Protein AF-A0A6J6VEE5-F1 (afdb_monomer)

Foldseek 3Di:
DQPQLQVLLLVCLVLLVQLLVPDDCPQQVVLVVLNPDDQDPRSRSSSVSSVVSLVSSLVSLLVVLCVVVVQDPQLLQLLLCVQQVHPHSPRVVVVPDDPVNLVVSLVVCVVVVQDDPSHGDPVSNVVNVVSVVSSCVVSCSSVVSSDPVNVVSNCVSPVVVLVVVLVVCCVPPRDPPPSVSDHRPD

Mean predicted aligned error: 3.19 Å

Sequence (186 aa):
MTPQIIAPFGALADDLWNTVDAIPASGRVLFAAHKSWPRPTDPLMSAWNALNCIREWRGDTHFGILLNDNIGVVEAGLLHDAWMGYPKEWIPRSRGADDAEIIAALDNLSSRGFVTDGVVNDEGVAYREDLERRTDVLCEIPWRHFGEKNTGELLSILEPVGERYVQHINENAGDNWMPAARPRRR

Organism: NCBI:txid449393

Radius of gyration: 18.52 Å; Cα contacts (8 Å, |Δi|>4): 195; chains: 1; bounding box: 42×35×50 Å

InterPro domains:
  IPR054058 Helix-turn-helix family [NF047719] (11-163)
  IPR054058 Helix-turn-helix family [PF21863] (10-167)

pLDDT: mean 95.85, std 4.46, range [66.38, 98.75]

Nearest PDB structures (foldseek):
  5hso-assembly1_D  TM=6.785E-01  e=8.441E-01  Mycobacterium tuberculosis H37Rv
  9foy-assembly1_A  TM=1.648E-01  e=6.992E+00  Mycobacterium tuberculosis H37Rv
  3ksb-assembly1_B  TM=1.404E-01  e=5.528E+00  Streptococcus pneumoniae

Secondary structure (DSSP, 8-state):
--GGGHHHHHTTHHHHHHHHHHS--TT-HHHHHHHHSPPPSSHHHHHHHHHHHHHHHHHHHHHHHHHHTT--HHHHHHHHHHHHTPPTTHHHHHTT--HHHHHHHHHHHHHTT-EETTEE-HHHHHHHHHHHHHHHHHHHHHHHHH-HHHHHHHHHHHHHHHHHHHHHHHHHT-TTSSGGGSPP--

Structure (mmCIF, N/CA/C/O backbone):
data_AF-A0A6J6VEE5-F1
#
_entry.id   AF-A0A6J6VEE5-F1
#
loop_
_atom_site.group_PDB
_atom_site.id
_atom_site.type_symbol
_atom_site.label_atom_id
_atom_site.label_alt_id
_atom_site.label_comp_id
_atom_site.label_asym_id
_atom_site.label_entity_id
_atom_site.label_seq_id
_atom_site.pdbx_PDB_ins_code
_atom_site.Cartn_x
_atom_site.Cartn_y
_atom_site.Cartn_z
_atom_site.occupancy
_atom_site.B_iso_or_equiv
_atom_site.auth_seq_id
_atom_site.auth_comp_id
_atom_site.auth_asym_id
_atom_site.auth_atom_id
_atom_site.pdbx_PDB_model_num
ATOM 1 N N . MET A 1 1 ? 14.675 18.977 -6.114 1.00 70.44 1 MET A N 1
ATOM 2 C CA . MET A 1 1 ? 14.709 18.014 -7.242 1.00 70.44 1 MET A CA 1
ATOM 3 C C . MET A 1 1 ? 15.759 16.941 -6.961 1.00 70.44 1 MET A C 1
ATOM 5 O O . MET A 1 1 ? 16.686 17.211 -6.204 1.00 70.44 1 MET A O 1
ATOM 9 N N . THR A 1 2 ? 15.607 15.746 -7.529 1.00 91.56 2 THR A N 1
ATOM 10 C CA . THR A 1 2 ? 16.440 14.547 -7.288 1.00 91.56 2 THR A CA 1
ATOM 11 C C . THR A 1 2 ? 17.056 14.029 -8.591 1.00 91.56 2 THR A C 1
ATOM 13 O O . THR A 1 2 ? 16.784 12.906 -9.001 1.00 91.56 2 THR A O 1
ATOM 16 N N . PRO A 1 3 ? 17.878 14.829 -9.295 1.00 94.38 3 PRO A N 1
ATOM 17 C CA . PRO A 1 3 ? 18.414 14.428 -10.597 1.00 94.38 3 PRO A CA 1
ATOM 18 C C . PRO A 1 3 ? 19.244 13.137 -10.537 1.00 94.38 3 PRO A C 1
ATOM 20 O O . PRO A 1 3 ? 19.315 12.413 -11.524 1.00 94.38 3 PRO A O 1
ATOM 23 N N . GLN A 1 4 ? 19.819 12.814 -9.373 1.00 94.75 4 GLN A N 1
ATOM 24 C CA . GLN A 1 4 ? 20.663 11.637 -9.189 1.00 94.75 4 GLN A CA 1
ATOM 25 C C . GLN A 1 4 ? 19.933 10.299 -9.379 1.00 94.75 4 GLN A C 1
ATOM 27 O O . GLN A 1 4 ? 20.600 9.305 -9.632 1.00 94.75 4 GLN A O 1
ATOM 32 N N . ILE A 1 5 ? 18.596 10.260 -9.278 1.00 95.81 5 ILE A N 1
ATOM 33 C CA . ILE A 1 5 ? 17.838 9.013 -9.479 1.00 95.81 5 ILE A CA 1
ATOM 34 C C . ILE A 1 5 ? 17.388 8.823 -10.926 1.00 95.81 5 ILE A C 1
ATOM 36 O O . ILE A 1 5 ? 17.018 7.719 -11.287 1.00 95.81 5 ILE A O 1
ATOM 40 N N . ILE A 1 6 ? 17.410 9.872 -11.757 1.00 96.50 6 ILE A N 1
ATOM 41 C CA . ILE A 1 6 ? 16.736 9.874 -13.066 1.00 96.50 6 ILE A CA 1
ATOM 42 C C . ILE A 1 6 ? 17.262 8.759 -13.974 1.00 96.50 6 ILE A C 1
ATOM 44 O O . ILE A 1 6 ? 16.505 7.879 -14.376 1.00 96.50 6 ILE A O 1
ATOM 48 N N . ALA A 1 7 ? 18.560 8.792 -14.278 1.00 98.00 7 ALA A N 1
ATOM 49 C CA . ALA A 1 7 ? 19.198 7.800 -15.135 1.00 98.00 7 ALA A CA 1
ATOM 50 C C . ALA A 1 7 ? 19.215 6.387 -14.519 1.00 98.00 7 ALA A C 1
ATOM 52 O O . ALA A 1 7 ? 18.775 5.466 -15.205 1.00 98.00 7 ALA A O 1
ATOM 53 N N . PRO A 1 8 ? 19.662 6.178 -13.260 1.00 97.94 8 PRO A N 1
ATOM 54 C CA . PRO A 1 8 ? 19.726 4.827 -12.704 1.00 97.94 8 PRO A CA 1
ATOM 55 C C . PRO A 1 8 ? 18.341 4.205 -12.482 1.00 97.94 8 PRO A C 1
ATOM 57 O O . PRO A 1 8 ? 18.165 3.027 -12.757 1.00 97.94 8 PRO A O 1
ATOM 60 N N . PHE A 1 9 ? 17.325 4.975 -12.071 1.00 98.38 9 PHE A N 1
ATOM 61 C CA . PHE A 1 9 ? 15.965 4.437 -11.958 1.00 98.38 9 PHE A CA 1
ATOM 62 C C . PHE A 1 9 ? 15.362 4.143 -13.337 1.00 98.38 9 PHE A C 1
ATOM 64 O O . PHE A 1 9 ? 14.762 3.090 -13.533 1.00 98.38 9 PHE A O 1
ATOM 71 N N . GLY A 1 10 ? 15.570 5.034 -14.314 1.00 98.25 10 GLY A N 1
ATOM 72 C CA . GLY A 1 10 ? 15.127 4.816 -15.691 1.00 98.25 10 GLY A CA 1
ATOM 73 C C . GLY A 1 10 ? 15.751 3.579 -16.346 1.00 98.25 10 GLY A C 1
ATOM 74 O O . GLY A 1 10 ? 15.096 2.934 -17.159 1.00 98.25 10 GLY A O 1
ATOM 75 N N . ALA A 1 11 ? 16.977 3.204 -15.963 1.00 98.50 11 ALA A N 1
ATOM 76 C CA . ALA A 1 11 ? 17.646 1.999 -16.457 1.00 98.50 11 ALA A CA 1
ATOM 77 C C . ALA A 1 11 ? 16.945 0.691 -16.039 1.00 98.50 11 ALA A C 1
ATOM 79 O O . ALA A 1 11 ? 17.107 -0.319 -16.715 1.00 98.50 11 ALA A O 1
ATOM 80 N N . LEU A 1 12 ? 16.129 0.717 -14.979 1.00 98.56 12 LEU A N 1
ATOM 81 C CA . LEU A 1 12 ? 15.366 -0.441 -14.496 1.00 98.56 12 LEU A CA 1
ATOM 82 C C . LEU A 1 12 ? 14.005 -0.604 -15.196 1.00 98.56 12 LEU A C 1
ATOM 84 O O . LEU A 1 12 ? 13.252 -1.518 -14.858 1.00 98.56 12 LEU A O 1
ATOM 88 N N . ALA A 1 13 ? 13.649 0.278 -16.141 1.00 98.50 13 ALA A N 1
ATOM 89 C CA . ALA A 1 13 ? 12.321 0.299 -16.759 1.00 98.50 13 ALA A CA 1
ATOM 90 C C . ALA A 1 13 ? 11.932 -1.046 -17.390 1.00 98.50 13 ALA A C 1
ATOM 92 O O . ALA A 1 13 ? 10.824 -1.529 -17.152 1.00 98.50 13 ALA A O 1
ATOM 93 N N . ASP A 1 14 ? 12.833 -1.660 -18.157 1.00 98.50 14 ASP A N 1
ATOM 94 C CA . ASP A 1 14 ? 12.548 -2.917 -18.855 1.00 98.50 14 ASP A CA 1
ATOM 95 C C . ASP A 1 14 ? 12.359 -4.080 -17.869 1.00 98.50 14 ASP A C 1
ATOM 97 O O . ASP A 1 14 ? 11.395 -4.835 -17.989 1.00 98.50 14 ASP A O 1
ATOM 101 N N . ASP A 1 15 ? 13.203 -4.186 -16.839 1.00 98.75 15 ASP A N 1
ATOM 102 C CA . ASP A 1 15 ? 13.080 -5.215 -15.796 1.00 98.75 15 ASP A CA 1
ATOM 103 C C . ASP A 1 15 ? 11.789 -5.063 -14.972 1.00 98.75 15 ASP A C 1
ATOM 105 O O . ASP A 1 15 ? 11.113 -6.048 -14.644 1.00 98.75 15 ASP A O 1
ATOM 109 N N . LEU A 1 16 ? 11.395 -3.820 -14.675 1.00 98.75 16 LEU A N 1
ATOM 110 C CA . LEU A 1 16 ? 10.126 -3.525 -14.011 1.00 98.75 16 LEU A CA 1
ATOM 111 C C . LEU A 1 16 ? 8.933 -3.888 -14.906 1.00 98.75 16 LEU A C 1
ATOM 113 O O . LEU A 1 16 ? 7.965 -4.477 -14.426 1.00 98.75 16 LEU A O 1
ATOM 117 N N . TRP A 1 17 ? 8.986 -3.595 -16.208 1.00 98.69 17 TRP A N 1
ATOM 118 C CA . TRP A 1 17 ? 7.917 -3.977 -17.132 1.00 98.69 17 TRP A CA 1
ATOM 119 C C . TRP A 1 17 ? 7.824 -5.484 -17.343 1.00 98.69 17 TRP A C 1
ATOM 121 O O . TRP A 1 17 ? 6.716 -6.012 -17.336 1.00 98.69 17 TRP A O 1
ATOM 131 N N . ASN A 1 18 ? 8.954 -6.187 -17.436 1.00 98.69 18 ASN A N 1
ATOM 132 C CA . ASN A 1 18 ? 8.981 -7.650 -17.472 1.00 98.69 18 ASN A CA 1
ATOM 133 C C . ASN A 1 18 ? 8.281 -8.243 -16.237 1.00 98.69 18 ASN A C 1
ATOM 135 O O . ASN A 1 18 ? 7.505 -9.192 -16.350 1.00 98.69 18 ASN A O 1
ATOM 139 N N . THR A 1 19 ? 8.487 -7.632 -15.067 1.00 98.75 19 THR A N 1
ATOM 140 C CA . THR A 1 19 ? 7.792 -7.995 -13.824 1.00 98.75 19 THR A CA 1
ATOM 141 C C . THR A 1 19 ? 6.285 -7.742 -13.917 1.00 98.75 19 THR A C 1
ATOM 143 O O . THR A 1 19 ? 5.485 -8.634 -13.636 1.00 98.75 19 THR A O 1
ATOM 146 N N . VAL A 1 20 ? 5.875 -6.544 -14.347 1.00 98.75 20 VAL A N 1
ATOM 147 C CA . VAL A 1 20 ? 4.459 -6.172 -14.530 1.00 98.75 20 VAL A CA 1
ATOM 148 C 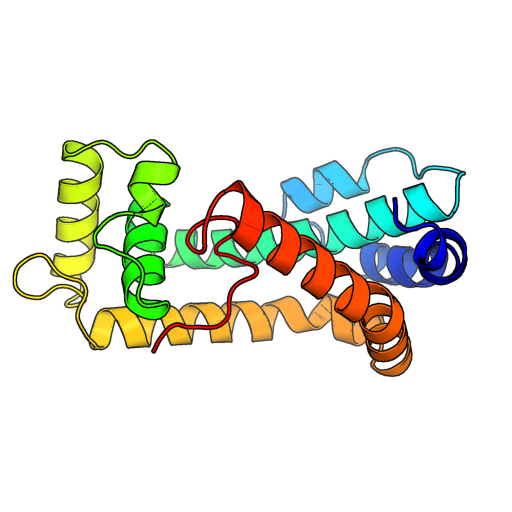C . VAL A 1 20 ? 3.756 -7.080 -15.544 1.00 98.75 20 VAL A C 1
ATOM 150 O O . VAL A 1 20 ? 2.575 -7.407 -15.391 1.00 98.75 20 VAL A O 1
ATOM 153 N N . ASP A 1 21 ? 4.459 -7.512 -16.584 1.00 98.50 21 ASP A N 1
ATOM 154 C CA . ASP A 1 21 ? 3.919 -8.389 -17.616 1.00 98.50 21 ASP A CA 1
ATOM 155 C C . ASP A 1 21 ? 3.724 -9.827 -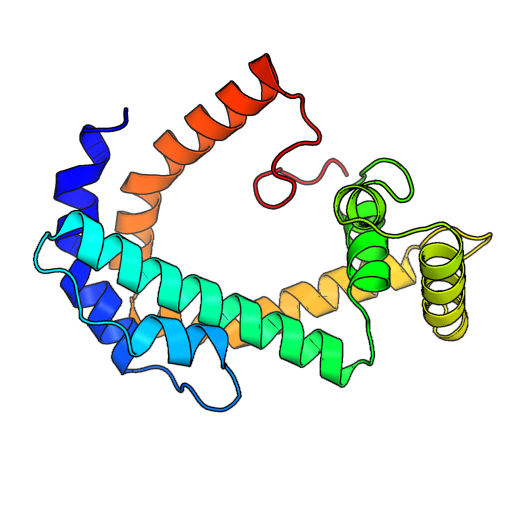17.133 1.00 98.50 21 ASP A C 1
ATOM 157 O O . ASP A 1 21 ? 2.757 -10.466 -17.552 1.00 98.50 21 ASP A O 1
ATOM 161 N N . ALA A 1 22 ? 4.558 -10.290 -16.200 1.00 98.25 22 ALA A N 1
ATOM 162 C CA . ALA A 1 22 ? 4.526 -11.645 -15.658 1.00 98.25 22 ALA A CA 1
ATOM 163 C C . ALA A 1 22 ? 3.444 -11.890 -14.587 1.00 98.25 22 ALA A C 1
ATOM 165 O O . ALA A 1 22 ? 3.076 -13.041 -14.348 1.00 98.25 22 ALA A O 1
ATOM 166 N N . ILE A 1 23 ? 2.922 -10.843 -13.939 1.00 98.00 23 ILE A N 1
ATOM 167 C CA . ILE A 1 23 ? 1.970 -10.980 -12.822 1.00 98.00 23 ILE A CA 1
ATOM 168 C C . ILE A 1 23 ? 0.496 -10.850 -13.262 1.00 98.00 23 ILE A C 1
ATOM 170 O O . ILE A 1 23 ? 0.172 -10.094 -14.187 1.00 98.00 23 ILE A O 1
ATOM 174 N N . PRO A 1 24 ? -0.441 -11.567 -12.604 1.00 96.50 24 PRO A N 1
ATOM 175 C CA . PRO A 1 24 ? -1.840 -11.607 -13.021 1.00 96.50 24 PRO A CA 1
ATOM 176 C C . PRO A 1 24 ? -2.592 -10.319 -12.672 1.00 96.50 24 PRO A C 1
ATOM 178 O O . PRO A 1 24 ? -2.427 -9.762 -11.586 1.00 96.50 24 PRO A O 1
ATOM 181 N N . ALA A 1 25 ? -3.494 -9.903 -13.566 1.00 97.12 25 ALA A N 1
ATOM 182 C CA . ALA A 1 25 ? -4.360 -8.735 -13.373 1.00 97.12 25 ALA A CA 1
ATOM 183 C C . ALA A 1 25 ? -5.745 -9.060 -12.782 1.00 97.12 25 ALA A C 1
ATOM 185 O O . ALA A 1 25 ? -6.468 -8.165 -12.353 1.00 97.12 25 ALA A O 1
ATOM 186 N N . SER A 1 26 ? -6.143 -10.334 -12.762 1.00 95.44 26 SER A N 1
ATOM 187 C CA . SER A 1 26 ? -7.464 -10.760 -12.287 1.00 95.44 26 SER A CA 1
ATOM 188 C C . SER A 1 26 ? -7.713 -10.315 -10.842 1.00 95.44 26 SER A C 1
ATOM 190 O O . SER A 1 26 ? -6.907 -10.612 -9.957 1.00 95.44 26 SER A O 1
ATOM 192 N N . GLY A 1 27 ? -8.833 -9.621 -10.616 1.00 95.12 27 GLY A N 1
ATOM 193 C CA . GLY A 1 27 ? -9.214 -9.082 -9.306 1.00 95.12 27 GLY A CA 1
ATOM 194 C C . GLY A 1 27 ? -8.425 -7.845 -8.861 1.00 95.12 27 GLY A C 1
ATOM 195 O O . GLY A 1 27 ? -8.690 -7.341 -7.778 1.00 95.12 27 GLY A O 1
ATOM 196 N N . ARG A 1 28 ? -7.484 -7.346 -9.677 1.00 97.81 28 ARG A N 1
ATOM 197 C CA . ARG A 1 28 ? -6.626 -6.193 -9.367 1.00 97.81 28 ARG A CA 1
ATOM 198 C C . ARG A 1 28 ? -6.882 -5.065 -10.351 1.00 97.81 28 ARG A C 1
ATOM 200 O O . ARG A 1 28 ? -6.209 -4.928 -11.374 1.00 97.81 28 ARG A O 1
ATOM 207 N N . VAL A 1 29 ? -7.961 -4.340 -10.087 1.00 97.56 29 VAL A N 1
ATOM 208 C CA . VAL A 1 29 ? -8.542 -3.386 -11.032 1.00 97.56 29 VAL A CA 1
ATOM 209 C C . VAL A 1 29 ? -7.679 -2.142 -11.213 1.00 97.56 29 VAL A C 1
ATOM 211 O O . VAL A 1 29 ? -7.548 -1.683 -12.347 1.00 97.56 29 VAL A O 1
ATOM 214 N N . LEU A 1 30 ? -7.045 -1.629 -10.153 1.00 97.94 30 LEU A N 1
ATOM 215 C CA . LEU A 1 30 ? -6.154 -0.473 -10.260 1.00 97.94 30 LEU A CA 1
ATOM 216 C C . LEU A 1 30 ? -4.865 -0.861 -10.979 1.00 97.94 30 LEU A C 1
ATOM 218 O O . LEU A 1 30 ? -4.437 -0.152 -11.889 1.00 97.94 30 LEU A O 1
ATOM 222 N N . PHE A 1 31 ? -4.309 -2.035 -10.675 1.00 98.56 31 PHE A N 1
ATOM 223 C CA . PHE A 1 31 ? -3.182 -2.576 -11.432 1.00 98.56 31 PHE A CA 1
ATOM 224 C C . PHE A 1 31 ? -3.508 -2.727 -12.920 1.00 98.56 31 PHE A C 1
ATOM 226 O O . PHE A 1 31 ? -2.739 -2.277 -13.769 1.00 98.56 31 PHE A O 1
ATOM 233 N N . ALA A 1 32 ? -4.648 -3.344 -13.249 1.00 98.19 32 ALA A N 1
ATOM 234 C CA . ALA A 1 32 ? -5.071 -3.546 -14.631 1.00 98.19 32 ALA A CA 1
ATOM 235 C C . ALA A 1 32 ? -5.252 -2.209 -15.362 1.00 98.19 32 ALA A C 1
ATOM 237 O O . ALA A 1 32 ? -4.800 -2.063 -16.499 1.00 98.19 32 ALA A O 1
ATOM 238 N N . ALA A 1 33 ? -5.865 -1.228 -14.691 1.00 97.38 33 ALA A N 1
ATOM 239 C CA . ALA A 1 33 ? -6.027 0.115 -15.218 1.00 97.38 33 ALA A CA 1
ATOM 240 C C . ALA A 1 33 ? -4.662 0.748 -15.506 1.00 97.38 33 ALA A C 1
ATOM 242 O O . ALA A 1 33 ? -4.409 1.098 -16.654 1.00 97.38 33 ALA A O 1
ATOM 243 N N . HIS A 1 34 ? -3.750 0.807 -14.533 1.00 95.75 34 HIS A N 1
ATOM 244 C CA . HIS A 1 34 ? -2.411 1.379 -14.717 1.00 95.75 34 HIS A CA 1
ATOM 245 C C . HIS A 1 34 ? -1.597 0.666 -15.810 1.00 95.75 34 HIS A C 1
ATOM 247 O O . HIS A 1 34 ? -1.015 1.325 -16.672 1.00 95.75 34 HIS A O 1
ATOM 253 N N . LYS A 1 35 ? -1.615 -0.673 -15.839 1.00 97.31 35 LYS A N 1
ATOM 254 C CA . LYS A 1 35 ? -0.920 -1.485 -16.853 1.00 97.31 35 LYS A CA 1
ATOM 255 C C . LYS A 1 35 ? -1.445 -1.239 -18.272 1.00 97.31 35 LYS A C 1
ATOM 257 O O . LYS A 1 35 ? -0.690 -1.393 -19.228 1.00 97.31 35 LYS A O 1
ATOM 262 N N . SER A 1 36 ? -2.722 -0.879 -18.423 1.00 96.56 36 SER A N 1
ATOM 263 C CA . SER A 1 36 ? -3.345 -0.635 -19.733 1.00 96.56 36 SER A CA 1
ATOM 264 C C . SER A 1 36 ? -2.963 0.703 -20.373 1.00 96.56 36 SER A C 1
ATOM 266 O O . SER A 1 36 ? -3.191 0.892 -21.570 1.00 96.56 36 SER A O 1
ATOM 268 N N . TRP A 1 37 ? -2.385 1.633 -19.606 1.00 95.19 37 TRP A N 1
ATOM 269 C CA . TRP A 1 37 ? -1.955 2.917 -20.149 1.00 95.19 37 TRP A CA 1
ATOM 270 C C . TRP A 1 37 ? -0.771 2.741 -21.110 1.00 95.19 37 TRP A C 1
ATOM 272 O O . TRP A 1 37 ? 0.086 1.883 -20.880 1.00 95.19 37 TRP A O 1
ATOM 282 N N . PRO A 1 38 ? -0.673 3.567 -22.172 1.00 96.62 38 PRO A N 1
ATOM 283 C CA . PRO A 1 38 ? 0.483 3.549 -23.060 1.00 96.62 38 PRO A CA 1
ATOM 284 C C . PRO A 1 38 ? 1.788 3.706 -22.275 1.00 96.62 38 PRO A C 1
ATOM 286 O O . PRO A 1 38 ? 1.917 4.615 -21.452 1.00 96.62 38 PRO A O 1
ATOM 289 N N . ARG A 1 39 ? 2.768 2.833 -22.539 1.00 96.56 39 ARG A N 1
ATOM 290 C CA . ARG A 1 39 ? 4.081 2.916 -21.887 1.00 96.56 39 ARG A CA 1
ATOM 291 C C . ARG A 1 39 ? 4.788 4.203 -22.327 1.00 96.56 39 ARG A C 1
ATOM 293 O O . ARG A 1 39 ? 4.942 4.405 -23.535 1.00 96.56 39 ARG A O 1
ATOM 300 N N . PRO A 1 40 ? 5.217 5.070 -21.392 1.00 97.44 40 PRO A N 1
ATOM 301 C CA . PRO A 1 40 ? 6.004 6.246 -21.740 1.00 97.44 40 PRO A CA 1
ATOM 302 C C . PRO A 1 40 ? 7.302 5.862 -22.459 1.00 97.44 40 PRO A C 1
ATOM 304 O O . PRO A 1 40 ? 7.931 4.865 -22.114 1.00 97.44 40 PRO A O 1
ATOM 307 N N . THR A 1 41 ? 7.727 6.670 -23.433 1.00 97.31 41 THR A N 1
ATOM 308 C CA . THR A 1 41 ? 9.020 6.486 -24.119 1.00 97.31 41 THR A CA 1
ATOM 309 C C . THR A 1 41 ? 10.195 7.076 -23.342 1.00 97.31 41 THR A C 1
ATOM 311 O O . THR A 1 41 ? 11.335 6.692 -23.576 1.00 97.31 41 THR A O 1
ATOM 314 N N . ASP A 1 42 ? 9.935 8.029 -22.442 1.00 98.00 42 ASP A N 1
ATOM 315 C CA . ASP A 1 42 ? 10.949 8.534 -21.517 1.00 98.00 42 ASP A CA 1
ATOM 316 C C . ASP A 1 42 ? 11.289 7.446 -20.473 1.00 98.00 42 ASP A C 1
ATOM 318 O O . ASP A 1 42 ? 10.368 6.953 -19.811 1.00 98.00 42 ASP A O 1
ATOM 322 N N . PRO A 1 43 ? 12.570 7.060 -20.301 1.00 97.62 43 PRO A N 1
ATOM 323 C CA . PRO A 1 43 ? 12.947 5.949 -19.424 1.00 97.62 43 PRO A CA 1
ATOM 324 C C . PRO A 1 43 ? 12.536 6.137 -17.962 1.00 97.62 43 PRO A C 1
ATOM 326 O O . PRO A 1 43 ? 12.058 5.193 -17.334 1.00 97.62 43 PRO A O 1
ATOM 329 N N . LEU A 1 44 ? 12.668 7.353 -17.419 1.00 96.94 44 LEU A N 1
ATOM 330 C CA . LEU A 1 44 ? 12.279 7.645 -16.039 1.00 96.94 44 LEU A CA 1
ATOM 331 C C . LEU A 1 44 ? 10.768 7.486 -15.863 1.00 96.94 44 LEU A C 1
ATOM 333 O O . LEU A 1 44 ? 10.317 6.819 -14.932 1.00 96.94 44 LEU A O 1
ATOM 337 N N . MET A 1 45 ? 9.983 8.089 -16.756 1.00 97.69 45 MET A N 1
ATOM 338 C CA . MET A 1 45 ? 8.525 7.988 -16.708 1.00 97.69 45 MET A CA 1
ATOM 339 C C . MET A 1 45 ? 8.050 6.548 -16.920 1.00 97.69 45 MET A C 1
ATOM 341 O O . MET A 1 45 ? 7.061 6.135 -16.314 1.00 97.69 45 MET A O 1
ATOM 345 N N . SER A 1 46 ? 8.760 5.772 -17.742 1.00 98.31 46 SER A N 1
ATOM 346 C CA . SER A 1 46 ? 8.477 4.354 -17.963 1.00 98.31 46 SER A CA 1
ATOM 347 C C . SER A 1 46 ? 8.715 3.523 -16.700 1.00 98.31 46 SER A C 1
ATOM 349 O O . SER A 1 46 ? 7.801 2.822 -16.261 1.00 98.31 46 SER A O 1
ATOM 351 N N . ALA A 1 47 ? 9.884 3.667 -16.062 1.00 98.31 47 ALA A N 1
ATOM 352 C CA . ALA A 1 47 ? 10.202 3.005 -14.795 1.00 98.31 47 ALA A CA 1
ATOM 353 C C . ALA A 1 47 ? 9.224 3.405 -13.679 1.00 98.31 47 ALA A C 1
ATOM 355 O O . ALA A 1 47 ? 8.709 2.550 -12.958 1.00 98.31 47 ALA A O 1
ATOM 356 N N . TRP A 1 48 ? 8.898 4.698 -13.577 1.00 97.19 48 TRP A N 1
ATOM 357 C CA . TRP A 1 48 ? 7.899 5.203 -12.636 1.00 97.19 48 TRP A CA 1
ATOM 358 C C . TRP A 1 48 ? 6.529 4.558 -12.854 1.00 97.19 48 TRP A C 1
ATOM 360 O O . TRP A 1 48 ? 5.900 4.117 -11.890 1.00 97.19 48 TRP A O 1
ATOM 370 N N . ASN A 1 49 ? 6.053 4.472 -14.099 1.00 98.19 49 ASN A N 1
ATOM 371 C CA . ASN A 1 49 ? 4.761 3.853 -14.387 1.00 98.19 49 ASN A CA 1
ATOM 372 C C . ASN A 1 49 ? 4.756 2.354 -14.040 1.00 98.19 49 ASN A C 1
ATOM 374 O O . ASN A 1 49 ? 3.822 1.877 -13.395 1.00 98.19 49 ASN A O 1
ATOM 378 N N . ALA A 1 50 ? 5.813 1.623 -14.401 1.00 98.56 50 ALA A N 1
ATOM 379 C CA . ALA A 1 50 ? 5.938 0.201 -14.088 1.00 98.56 50 ALA A CA 1
ATOM 380 C C . ALA A 1 50 ? 5.960 -0.056 -12.569 1.00 98.56 50 ALA A C 1
ATOM 382 O O . ALA A 1 50 ? 5.230 -0.914 -12.070 1.00 98.56 50 ALA A O 1
ATOM 383 N N . LEU A 1 51 ? 6.719 0.741 -11.808 1.00 98.06 51 LEU A N 1
ATOM 384 C CA . LEU A 1 51 ? 6.749 0.636 -10.349 1.00 98.06 51 LEU A CA 1
ATOM 385 C C . LEU A 1 51 ? 5.389 0.981 -9.717 1.00 98.06 51 LEU A C 1
ATOM 387 O O . LEU A 1 51 ? 4.970 0.316 -8.770 1.00 98.06 51 LEU A O 1
ATOM 391 N N . ASN A 1 52 ? 4.656 1.961 -10.261 1.00 97.56 52 ASN A N 1
ATOM 392 C CA . ASN A 1 52 ? 3.286 2.241 -9.817 1.00 97.56 52 ASN A CA 1
ATOM 393 C C . ASN A 1 52 ? 2.329 1.087 -10.118 1.00 97.56 52 ASN A C 1
ATOM 395 O O . ASN A 1 52 ? 1.480 0.794 -9.285 1.00 97.56 52 ASN A O 1
ATOM 399 N N . CYS A 1 53 ? 2.485 0.378 -11.239 1.00 98.56 53 CYS A N 1
ATOM 400 C CA . CYS A 1 53 ? 1.712 -0.841 -11.474 1.00 98.56 53 CYS A CA 1
ATOM 401 C C . CYS A 1 53 ? 1.962 -1.856 -10.342 1.00 98.56 53 CYS A C 1
ATOM 403 O O . CYS A 1 53 ? 1.014 -2.344 -9.735 1.00 98.56 53 CYS A O 1
ATOM 405 N N . ILE A 1 54 ? 3.222 -2.125 -9.982 1.00 98.38 54 ILE A N 1
ATOM 406 C CA . ILE A 1 54 ? 3.552 -3.041 -8.871 1.00 98.38 54 ILE A CA 1
ATOM 407 C C . ILE A 1 54 ? 2.957 -2.543 -7.539 1.00 98.38 54 ILE A C 1
ATOM 409 O O . ILE A 1 54 ? 2.410 -3.339 -6.771 1.00 98.38 54 ILE A O 1
ATOM 413 N N . ARG A 1 55 ? 2.994 -1.228 -7.285 1.00 97.94 55 ARG A N 1
ATOM 414 C CA . ARG A 1 55 ? 2.347 -0.601 -6.120 1.00 97.94 55 ARG A CA 1
ATOM 415 C C . ARG A 1 55 ? 0.844 -0.883 -6.083 1.00 97.94 55 ARG A C 1
ATOM 417 O O . ARG A 1 55 ? 0.348 -1.345 -5.057 1.00 97.94 55 ARG A O 1
ATOM 424 N N . GLU A 1 56 ? 0.133 -0.636 -7.183 1.00 98.38 56 GLU A N 1
ATOM 425 C CA . GLU A 1 56 ? -1.309 -0.894 -7.273 1.00 98.38 56 GLU A CA 1
ATOM 426 C C . GLU A 1 56 ? -1.632 -2.379 -7.146 1.00 98.38 56 GLU A C 1
ATOM 428 O O . GLU A 1 56 ? -2.615 -2.744 -6.510 1.00 98.38 56 GLU A O 1
ATOM 433 N N . TRP A 1 57 ? -0.771 -3.255 -7.663 1.00 98.44 57 TRP A N 1
ATOM 434 C CA . TRP A 1 57 ? -0.937 -4.698 -7.517 1.00 98.44 57 TRP A CA 1
ATOM 435 C C . TRP A 1 57 ? -0.925 -5.121 -6.041 1.00 98.44 57 TRP A C 1
ATOM 437 O O . TRP A 1 57 ? -1.767 -5.924 -5.617 1.00 98.44 57 TRP A O 1
ATOM 447 N N . ARG A 1 58 ? -0.009 -4.558 -5.234 1.00 97.94 58 ARG A N 1
ATOM 448 C CA . ARG A 1 58 ? -0.000 -4.753 -3.772 1.00 97.94 58 ARG A CA 1
ATOM 449 C C . ARG A 1 58 ? -1.252 -4.154 -3.132 1.00 97.94 58 ARG A C 1
ATOM 451 O O . ARG A 1 58 ? -1.864 -4.809 -2.292 1.00 97.94 58 ARG A O 1
ATOM 458 N N . GLY A 1 59 ? -1.633 -2.939 -3.527 1.00 97.12 59 GLY A N 1
ATOM 459 C CA . GLY A 1 59 ? -2.811 -2.238 -3.009 1.00 97.12 59 GLY A CA 1
ATOM 460 C C . GLY A 1 59 ? -4.104 -3.027 -3.210 1.00 97.12 59 GLY A C 1
ATOM 461 O O . GLY A 1 59 ? -4.807 -3.313 -2.244 1.00 97.12 59 GLY A O 1
ATOM 462 N N . ASP A 1 60 ? -4.370 -3.465 -4.439 1.00 98.06 60 ASP A N 1
ATOM 463 C CA . ASP A 1 60 ? -5.525 -4.300 -4.771 1.00 98.06 60 ASP A CA 1
ATOM 464 C C . ASP A 1 60 ? -5.516 -5.622 -3.981 1.00 98.06 60 ASP A C 1
ATOM 466 O O . ASP A 1 60 ? -6.554 -6.071 -3.498 1.00 98.06 60 ASP A O 1
ATOM 470 N N . THR A 1 61 ? -4.342 -6.240 -3.794 1.00 97.94 61 THR A N 1
ATOM 471 C CA . THR A 1 61 ? -4.213 -7.469 -2.990 1.00 97.94 61 THR A CA 1
ATOM 472 C C . THR A 1 61 ? -4.567 -7.219 -1.522 1.00 97.94 61 THR A C 1
ATOM 474 O O . THR A 1 61 ? -5.312 -7.998 -0.929 1.00 97.94 61 THR A O 1
ATOM 477 N N . HIS A 1 62 ? -4.081 -6.119 -0.945 1.00 97.62 62 HIS A N 1
ATOM 478 C CA . HIS A 1 62 ? -4.393 -5.718 0.426 1.00 97.62 62 HIS A CA 1
ATOM 479 C C . HIS A 1 62 ? -5.895 -5.455 0.612 1.00 97.62 62 HIS A C 1
ATOM 481 O O . HIS A 1 62 ? -6.500 -5.952 1.561 1.00 97.62 62 HIS A O 1
ATOM 487 N N . PHE A 1 63 ? -6.529 -4.747 -0.328 1.00 97.00 63 PHE A N 1
ATOM 488 C CA . PHE A 1 63 ? -7.979 -4.546 -0.304 1.00 97.00 63 PHE A CA 1
ATOM 489 C C . PHE A 1 63 ? -8.762 -5.846 -0.493 1.00 97.00 63 PHE A C 1
ATOM 491 O O . PHE A 1 63 ? -9.804 -6.010 0.134 1.00 97.00 63 PHE A O 1
ATOM 498 N N . GLY A 1 64 ? -8.258 -6.796 -1.284 1.00 97.69 64 GLY A N 1
ATOM 499 C CA . GLY A 1 64 ? -8.854 -8.127 -1.405 1.00 97.69 64 GLY A CA 1
ATOM 500 C C . GLY A 1 64 ? -8.893 -8.886 -0.075 1.00 97.69 64 GLY A C 1
ATOM 501 O O . GLY A 1 64 ? -9.893 -9.530 0.237 1.00 97.69 64 GLY A O 1
ATOM 502 N N . ILE A 1 65 ? -7.843 -8.764 0.741 1.00 97.69 65 ILE A N 1
ATOM 503 C CA . ILE A 1 65 ? -7.789 -9.350 2.087 1.00 97.69 65 ILE A CA 1
ATOM 504 C C . ILE A 1 65 ? -8.794 -8.665 3.025 1.00 97.69 65 ILE A C 1
ATOM 506 O O . ILE A 1 65 ? -9.558 -9.341 3.711 1.00 97.69 65 ILE A O 1
ATOM 510 N N . LEU A 1 66 ? -8.824 -7.329 3.031 1.00 97.88 66 LEU A N 1
ATOM 511 C CA . LEU A 1 66 ? -9.779 -6.556 3.834 1.00 97.88 66 LEU A CA 1
ATOM 512 C C . LEU A 1 66 ? -11.230 -6.900 3.475 1.00 97.88 66 LEU A C 1
ATOM 514 O O . LEU A 1 66 ? -12.048 -7.122 4.365 1.00 97.88 66 LEU A O 1
ATOM 518 N N . LEU A 1 67 ? -11.528 -7.006 2.176 1.00 97.38 67 LEU A N 1
ATOM 519 C CA . LEU A 1 67 ? -12.831 -7.415 1.660 1.00 97.38 67 LEU A CA 1
ATOM 520 C C . LEU A 1 67 ? -13.215 -8.817 2.146 1.00 97.38 67 LEU A C 1
ATOM 522 O O . LEU A 1 67 ? -14.334 -9.002 2.617 1.00 97.38 67 LEU A O 1
ATOM 526 N N . ASN A 1 68 ? -12.299 -9.788 2.050 1.00 97.00 68 ASN A N 1
ATOM 527 C CA . ASN A 1 68 ? -12.535 -11.160 2.508 1.00 97.00 68 ASN A CA 1
ATOM 528 C C . ASN A 1 68 ? -12.923 -11.211 3.992 1.00 97.00 68 ASN A C 1
ATOM 530 O O . ASN A 1 68 ? -13.805 -11.973 4.379 1.00 97.00 68 ASN A O 1
ATOM 534 N N . ASP A 1 69 ? -12.293 -10.365 4.805 1.00 96.94 69 ASP A N 1
ATOM 535 C CA . ASP A 1 69 ? -12.518 -10.322 6.247 1.00 96.94 69 ASP A CA 1
ATOM 536 C C . ASP A 1 69 ? -13.629 -9.326 6.637 1.00 96.94 69 ASP A C 1
ATOM 538 O O . ASP A 1 69 ? -13.908 -9.141 7.822 1.00 96.94 69 ASP A O 1
ATOM 542 N N . ASN A 1 70 ? -14.296 -8.689 5.667 1.00 96.19 70 ASN A N 1
ATOM 543 C CA . ASN A 1 70 ? -15.307 -7.649 5.875 1.00 96.19 70 ASN A CA 1
ATOM 544 C C . ASN A 1 70 ? -14.812 -6.500 6.785 1.00 96.19 70 ASN A C 1
ATOM 546 O O . ASN A 1 70 ? -15.493 -6.083 7.727 1.00 96.19 70 ASN A O 1
ATOM 550 N N . ILE A 1 71 ? -13.585 -6.037 6.540 1.00 98.19 71 ILE A N 1
ATOM 551 C CA . ILE A 1 71 ? -12.973 -4.876 7.192 1.00 98.19 71 ILE A CA 1
ATOM 552 C C . ILE A 1 71 ? -13.038 -3.686 6.234 1.00 98.19 71 ILE A C 1
ATOM 554 O O . ILE A 1 71 ? -12.466 -3.719 5.144 1.00 98.19 71 ILE A O 1
ATOM 558 N N . GLY A 1 72 ? -13.738 -2.631 6.648 1.00 97.19 72 GLY A N 1
ATOM 559 C CA . GLY A 1 72 ? -13.840 -1.384 5.902 1.00 97.19 72 GLY A CA 1
ATOM 560 C C . GLY A 1 72 ? -12.613 -0.484 6.058 1.00 97.19 72 GLY A C 1
ATOM 561 O O . GLY A 1 72 ? -11.662 -0.764 6.792 1.00 97.19 72 GLY A O 1
ATOM 562 N N . VAL A 1 73 ? -12.630 0.641 5.341 1.00 96.50 73 VAL A N 1
ATOM 563 C CA . VAL A 1 73 ? -11.524 1.614 5.340 1.00 96.50 73 VAL A CA 1
ATOM 564 C C . VAL A 1 73 ? -11.335 2.303 6.693 1.00 96.50 73 VAL A C 1
ATOM 566 O O . VAL A 1 73 ? -10.208 2.669 7.038 1.00 96.50 73 VAL A O 1
ATOM 569 N N . VAL A 1 74 ? -12.415 2.460 7.464 1.00 98.38 74 VAL A N 1
ATOM 570 C CA . VAL A 1 74 ? -12.399 3.102 8.783 1.00 98.38 74 VAL A CA 1
ATOM 571 C C . VAL A 1 74 ? -11.820 2.145 9.819 1.00 98.38 74 VAL A C 1
ATOM 573 O O . VAL A 1 74 ? -10.883 2.513 10.525 1.00 98.38 74 VAL A O 1
ATOM 576 N N . GLU A 1 75 ? -12.269 0.888 9.834 1.00 98.56 75 GLU A N 1
ATOM 577 C CA . GLU A 1 75 ? -11.702 -0.177 10.662 1.00 98.56 75 GLU A CA 1
ATOM 578 C C . GLU A 1 75 ? -10.214 -0.380 10.367 1.00 98.56 75 GLU A C 1
ATOM 580 O O . GLU A 1 75 ? -9.397 -0.410 11.286 1.00 98.56 75 GLU A O 1
ATOM 585 N N . ALA A 1 76 ? -9.834 -0.457 9.087 1.00 97.69 76 ALA A N 1
ATOM 586 C CA . ALA A 1 76 ? -8.434 -0.565 8.681 1.00 97.69 76 ALA A CA 1
ATOM 587 C C . ALA A 1 76 ? -7.597 0.627 9.173 1.00 97.69 76 ALA A C 1
ATOM 589 O O . ALA A 1 76 ? -6.423 0.460 9.518 1.00 97.69 76 ALA A O 1
ATOM 590 N N . GLY A 1 77 ? -8.196 1.822 9.216 1.00 97.00 77 GLY A N 1
ATOM 591 C CA . GLY A 1 77 ? -7.601 3.027 9.781 1.00 97.00 77 GLY A CA 1
ATOM 592 C C . GLY A 1 77 ? -7.382 2.927 11.288 1.00 97.00 77 GLY A C 1
ATOM 593 O O . GLY A 1 77 ? -6.261 3.137 11.738 1.00 97.00 77 GLY A O 1
ATOM 594 N N . LEU A 1 78 ? -8.404 2.533 12.049 1.00 98.06 78 LEU A N 1
ATOM 595 C CA . LEU A 1 78 ? -8.328 2.350 13.506 1.00 98.06 78 LEU A CA 1
ATOM 596 C C . LEU A 1 78 ? -7.309 1.272 13.901 1.00 98.06 78 LEU A C 1
ATOM 598 O O . LEU A 1 78 ? -6.507 1.464 14.814 1.00 98.06 78 LEU A O 1
ATOM 602 N N . LEU A 1 79 ? -7.292 0.157 13.169 1.00 97.75 79 LEU A N 1
ATOM 603 C CA . LEU A 1 79 ? -6.294 -0.899 13.324 1.00 97.75 79 LEU A CA 1
ATOM 604 C C . LEU A 1 79 ? -4.880 -0.390 13.006 1.00 97.75 79 LEU A C 1
ATOM 606 O O . LEU A 1 79 ? -3.924 -0.782 13.671 1.00 97.75 79 LEU A O 1
ATOM 610 N N . HIS A 1 80 ? -4.731 0.482 11.998 1.00 95.75 80 HIS A N 1
ATOM 611 C CA . HIS A 1 80 ? -3.442 1.105 11.679 1.00 95.75 80 HIS A CA 1
ATOM 612 C C . HIS A 1 80 ? -2.987 2.059 12.777 1.00 95.75 80 HIS A C 1
ATOM 614 O O . HIS A 1 80 ? -1.816 2.027 13.147 1.00 95.75 80 HIS A O 1
ATOM 620 N N . ASP A 1 81 ? -3.904 2.891 13.283 1.00 95.50 81 ASP A N 1
ATOM 621 C CA . ASP A 1 81 ? -3.618 3.849 14.347 1.00 95.50 81 ASP A CA 1
ATOM 622 C C . ASP A 1 81 ? -3.072 3.129 15.564 1.00 95.50 81 ASP A C 1
ATOM 624 O O . ASP A 1 81 ? -1.996 3.474 16.054 1.00 95.50 81 ASP A O 1
ATOM 628 N N . ALA A 1 82 ? -3.792 2.086 15.985 1.00 95.81 82 ALA A N 1
ATOM 629 C CA . ALA A 1 82 ? -3.363 1.213 17.053 1.00 95.81 82 ALA A CA 1
ATOM 630 C C . ALA A 1 82 ? -1.977 0.674 16.725 1.00 95.81 82 ALA A C 1
ATOM 632 O O . ALA A 1 82 ? -1.034 1.045 17.408 1.00 95.81 82 ALA A O 1
ATOM 633 N N . TRP A 1 83 ? -1.823 -0.092 15.640 1.00 95.06 83 TRP A N 1
ATOM 634 C CA . TRP A 1 83 ? -0.569 -0.754 15.274 1.00 95.06 83 TRP A CA 1
ATOM 635 C C . TRP A 1 83 ? 0.659 0.163 15.247 1.00 95.06 83 TRP A C 1
ATOM 637 O O . TRP A 1 83 ? 1.687 -0.191 15.823 1.00 95.06 83 TRP A O 1
ATOM 647 N N . MET A 1 84 ? 0.538 1.347 14.648 1.00 92.75 84 MET A N 1
ATOM 648 C CA . MET A 1 84 ? 1.633 2.308 14.495 1.00 92.75 84 MET A CA 1
ATOM 649 C C . MET A 1 84 ? 1.850 3.211 15.714 1.00 92.75 84 MET A C 1
ATOM 651 O O . MET A 1 84 ? 2.900 3.849 15.798 1.00 92.75 84 MET A O 1
ATOM 655 N N . GLY A 1 85 ? 0.885 3.296 16.637 1.00 92.38 85 GLY A N 1
ATOM 656 C CA . GLY A 1 85 ? 0.904 4.237 17.760 1.00 92.38 85 GLY A CA 1
ATOM 657 C C . GLY A 1 85 ? 0.535 5.675 17.369 1.00 92.38 85 GLY A C 1
ATOM 658 O O . GLY A 1 85 ? 1.099 6.629 17.912 1.00 92.38 85 GLY A O 1
ATOM 659 N N . TYR A 1 86 ? -0.368 5.857 16.403 1.00 92.81 86 TYR A N 1
ATOM 660 C CA . TYR A 1 86 ? -0.919 7.179 16.088 1.00 92.81 86 TYR A CA 1
ATOM 661 C C . TYR A 1 86 ? -1.922 7.646 17.152 1.00 92.81 86 TYR A C 1
ATOM 663 O O . TYR A 1 86 ? -2.455 6.830 17.910 1.00 92.81 86 TYR A O 1
ATOM 671 N N . PRO A 1 87 ? -2.201 8.964 17.224 1.00 91.62 87 PRO A N 1
ATOM 672 C CA . PRO A 1 87 ? -3.291 9.470 18.044 1.00 91.62 87 PRO A CA 1
ATOM 673 C C . PRO A 1 87 ? -4.615 8.787 17.688 1.00 91.62 87 PRO A C 1
ATOM 675 O O . PRO A 1 87 ? -4.841 8.397 16.542 1.00 91.62 87 PRO A O 1
ATOM 678 N N . LYS A 1 88 ? -5.500 8.677 18.681 1.00 92.06 88 LYS A N 1
ATOM 679 C CA . LYS A 1 88 ? -6.809 8.037 18.535 1.00 92.06 88 LYS A CA 1
ATOM 680 C C . LYS A 1 88 ? -7.564 8.595 17.319 1.00 92.06 88 LYS A C 1
ATOM 682 O O . LYS A 1 88 ? -7.718 9.809 17.204 1.00 92.06 88 LYS A O 1
ATOM 687 N N . GLU A 1 89 ? -8.051 7.694 16.461 1.00 95.38 89 GLU A N 1
ATOM 688 C CA . GLU A 1 89 ? -8.876 7.986 15.274 1.00 95.38 89 GLU A CA 1
ATOM 689 C C . GLU A 1 89 ? -8.206 8.896 14.226 1.00 95.38 89 GLU A C 1
ATOM 691 O O . GLU A 1 89 ? -8.881 9.419 13.335 1.00 95.38 89 GLU A O 1
ATOM 696 N N . TRP A 1 90 ? -6.890 9.109 14.299 1.00 94.56 90 TRP A N 1
ATOM 697 C CA . TRP A 1 90 ? -6.203 10.055 13.428 1.00 94.56 90 TRP A CA 1
ATOM 698 C C . TRP A 1 90 ? -6.246 9.631 11.956 1.00 94.56 90 TRP A C 1
ATOM 700 O O . TRP A 1 90 ? -6.657 10.428 11.106 1.00 94.56 90 TRP A O 1
ATOM 710 N N . ILE A 1 91 ? -5.879 8.386 11.631 1.00 95.06 91 ILE A N 1
ATOM 711 C CA . ILE A 1 91 ? -5.908 7.890 10.249 1.00 95.06 91 ILE A CA 1
ATOM 712 C C . ILE A 1 91 ? -7.304 7.989 9.622 1.00 95.06 91 ILE A C 1
ATOM 714 O O . ILE A 1 91 ? -7.406 8.603 8.554 1.00 95.06 91 ILE A O 1
ATOM 718 N N . PRO A 1 92 ? -8.376 7.413 10.200 1.00 96.56 92 PRO A N 1
ATOM 719 C CA . PRO A 1 92 ? -9.690 7.457 9.570 1.00 96.56 92 PRO A CA 1
ATOM 720 C C . PRO A 1 92 ? -10.206 8.896 9.425 1.00 96.56 92 PRO A C 1
ATOM 722 O O . PRO A 1 92 ? -10.675 9.257 8.345 1.00 96.56 92 PRO A O 1
ATOM 725 N N . ARG A 1 93 ? -10.021 9.765 10.431 1.00 96.50 93 ARG A N 1
ATOM 726 C CA . ARG A 1 93 ? -10.447 11.175 10.345 1.00 96.50 93 ARG A CA 1
ATOM 727 C C . ARG A 1 93 ? -9.659 11.970 9.310 1.00 96.50 93 ARG A C 1
ATOM 729 O O . ARG A 1 93 ? -10.241 12.769 8.582 1.00 96.50 93 ARG A O 1
ATOM 736 N N . SER A 1 94 ? -8.357 11.711 9.161 1.00 93.31 94 SER A N 1
ATOM 737 C CA . SER A 1 94 ? -7.546 12.334 8.100 1.00 93.31 94 SER A CA 1
ATOM 738 C C . SER A 1 94 ? -8.009 11.953 6.684 1.00 93.31 94 SER A C 1
ATOM 740 O O . SER A 1 94 ? -7.661 12.629 5.717 1.00 93.31 94 SER A O 1
ATOM 742 N N . ARG A 1 95 ? -8.809 10.885 6.565 1.00 94.06 95 ARG A N 1
ATOM 743 C CA . ARG A 1 95 ? -9.407 10.383 5.321 1.00 94.06 95 ARG A CA 1
ATOM 744 C C . ARG A 1 95 ? -10.903 10.690 5.204 1.00 94.06 95 ARG A C 1
ATOM 746 O O . ARG A 1 95 ? -11.533 10.211 4.268 1.00 94.06 95 ARG A O 1
ATOM 753 N N . GLY A 1 96 ? -11.442 11.508 6.109 1.00 96.56 96 GLY A N 1
ATOM 754 C CA . GLY A 1 96 ? -12.808 12.021 6.034 1.00 96.56 96 GLY A CA 1
ATOM 755 C C . GLY A 1 96 ? -13.847 11.261 6.851 1.00 96.56 96 GLY A C 1
ATOM 756 O O . GLY A 1 96 ? -15.013 11.612 6.731 1.00 96.56 96 GLY A O 1
ATOM 757 N N . ALA A 1 97 ? -13.453 10.278 7.672 1.00 98.12 97 ALA A N 1
ATOM 758 C CA . ALA A 1 97 ? -14.409 9.553 8.506 1.00 98.12 97 ALA A CA 1
ATOM 759 C C . ALA A 1 97 ? -15.064 10.475 9.546 1.00 98.12 97 ALA A C 1
ATOM 761 O O . ALA A 1 97 ? -14.361 11.182 10.285 1.00 98.12 97 ALA A O 1
ATOM 762 N N . ASP A 1 98 ? -16.391 10.438 9.622 1.00 98.38 98 ASP A N 1
ATOM 763 C CA . ASP A 1 98 ? -17.167 11.139 10.642 1.00 98.38 98 ASP A CA 1
ATOM 764 C C . ASP A 1 98 ? -17.360 10.308 11.926 1.00 98.38 98 ASP A C 1
ATOM 766 O O . ASP A 1 98 ? -16.918 9.164 12.040 1.00 98.38 98 ASP A O 1
ATOM 770 N N . ASP A 1 99 ? -17.997 10.898 12.942 1.00 98.31 99 ASP A N 1
ATOM 771 C CA . ASP A 1 99 ? -18.206 10.231 14.233 1.00 98.31 99 ASP A CA 1
ATOM 772 C C . ASP A 1 99 ? -19.085 8.976 14.120 1.00 98.31 99 ASP A C 1
ATOM 774 O O . ASP A 1 99 ? -18.850 7.999 14.832 1.00 98.31 99 ASP A O 1
ATOM 778 N N . ALA A 1 100 ? -20.083 8.981 13.233 1.00 98.44 100 ALA A N 1
ATOM 779 C CA . ALA A 1 100 ? -20.984 7.849 13.059 1.00 98.44 100 ALA A CA 1
ATOM 780 C C . ALA A 1 100 ? -20.258 6.673 12.394 1.00 98.44 100 ALA A C 1
ATOM 782 O O . ALA A 1 100 ? -20.419 5.52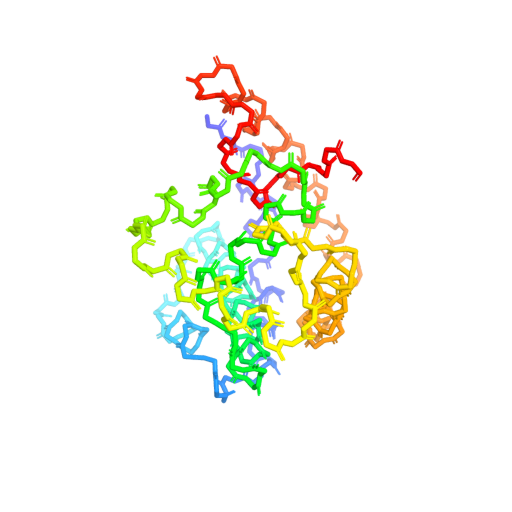7 12.819 1.00 98.44 100 ALA A O 1
ATOM 783 N N . GLU A 1 101 ? -19.415 6.956 11.404 1.00 98.50 101 GLU A N 1
ATOM 784 C CA . GLU A 1 101 ? -18.563 5.965 10.753 1.00 98.50 101 GLU A CA 1
ATOM 785 C C . GLU A 1 101 ? -17.538 5.366 11.725 1.00 98.50 101 GLU A C 1
ATOM 787 O O . GLU A 1 101 ? -17.333 4.151 11.729 1.00 98.50 101 GLU A O 1
ATOM 792 N N . ILE A 1 102 ? -16.933 6.183 12.596 1.00 98.56 102 ILE A N 1
ATOM 793 C CA . ILE A 1 102 ? -16.019 5.703 13.644 1.00 98.56 102 ILE A CA 1
ATOM 794 C C . ILE A 1 102 ? -16.739 4.776 14.629 1.00 98.56 102 ILE A C 1
ATOM 796 O O . ILE A 1 102 ? -16.206 3.715 14.958 1.00 98.56 102 ILE A O 1
ATOM 800 N N . ILE A 1 103 ? -17.937 5.149 15.091 1.00 98.25 103 ILE A N 1
ATOM 801 C CA . ILE A 1 103 ? -18.734 4.320 16.008 1.00 98.25 103 ILE A CA 1
ATOM 802 C C . ILE A 1 103 ? -19.065 2.978 15.350 1.00 98.25 103 ILE A C 1
ATOM 804 O O . ILE A 1 103 ? -18.781 1.932 15.928 1.00 98.25 103 ILE A O 1
ATOM 808 N N . ALA A 1 104 ? -19.577 2.996 14.117 1.00 98.19 104 ALA A N 1
ATOM 809 C CA . ALA A 1 104 ? -19.915 1.777 13.388 1.00 98.19 104 ALA A CA 1
ATOM 810 C C . ALA A 1 104 ? -18.695 0.858 13.184 1.00 98.19 104 ALA A C 1
ATOM 812 O O . ALA A 1 104 ? -18.794 -0.361 13.344 1.00 98.19 104 ALA A O 1
ATOM 813 N N . ALA A 1 105 ? -17.532 1.438 12.882 1.00 98.44 105 ALA A N 1
ATOM 814 C CA . ALA A 1 105 ? -16.284 0.700 12.729 1.00 98.44 105 ALA A CA 1
ATOM 815 C C . ALA A 1 105 ? -15.808 0.077 14.053 1.00 98.44 105 ALA A C 1
ATOM 817 O O . ALA A 1 105 ? -15.406 -1.089 14.083 1.00 98.44 105 ALA A O 1
ATOM 818 N N . LEU A 1 106 ? -15.877 0.822 15.162 1.00 98.44 106 LEU A N 1
ATOM 819 C CA . LEU A 1 106 ? -15.553 0.301 16.493 1.00 98.44 106 LEU A CA 1
ATOM 820 C C . LEU A 1 106 ? -16.518 -0.808 16.920 1.00 98.44 106 LEU A C 1
ATOM 822 O O . LEU A 1 106 ? -16.060 -1.794 17.490 1.00 98.44 106 LEU A O 1
ATOM 826 N N . ASP A 1 107 ? -17.808 -0.702 16.603 1.00 98.19 107 ASP A N 1
ATOM 827 C CA . ASP A 1 107 ? -18.799 -1.745 16.887 1.00 98.19 107 ASP A CA 1
ATOM 828 C C . ASP A 1 107 ? -18.515 -3.029 16.090 1.00 98.19 107 ASP A C 1
ATOM 830 O O . ASP A 1 107 ? -18.518 -4.128 16.654 1.00 98.19 107 ASP A O 1
ATOM 834 N N . ASN A 1 108 ? -18.187 -2.912 14.796 1.00 98.12 108 ASN A N 1
ATOM 835 C CA . ASN A 1 108 ? -17.770 -4.049 13.967 1.00 98.12 108 ASN A CA 1
ATOM 836 C C . ASN A 1 108 ? -16.512 -4.721 14.543 1.00 98.12 108 ASN A C 1
ATOM 838 O O . ASN A 1 108 ? -16.490 -5.938 14.734 1.00 98.12 108 ASN A O 1
ATOM 842 N N . LEU A 1 109 ? -15.483 -3.944 14.890 1.00 98.50 109 LEU A N 1
ATOM 843 C CA . LEU A 1 109 ? -14.258 -4.467 15.505 1.00 98.50 109 LEU A CA 1
ATOM 844 C C . LEU A 1 109 ? -14.514 -5.078 16.896 1.00 98.50 109 LEU A C 1
ATOM 846 O O . LEU A 1 109 ? -13.972 -6.136 17.215 1.00 98.50 109 LEU A O 1
ATOM 850 N N . SER A 1 110 ? -15.379 -4.466 17.704 1.00 98.44 110 SER A N 1
ATOM 851 C CA . SER A 1 110 ? -15.790 -4.964 19.022 1.00 98.44 110 SER A CA 1
ATOM 852 C C . SER A 1 110 ? -16.496 -6.313 18.925 1.00 98.44 110 SER A C 1
ATOM 854 O O . SER A 1 110 ? -16.157 -7.240 19.659 1.00 98.44 110 SER A O 1
ATOM 856 N N . SER A 1 111 ? -17.383 -6.490 17.938 1.00 97.81 111 SER A N 1
ATOM 857 C CA . SER A 1 111 ? -18.065 -7.771 17.689 1.00 97.81 111 SER A CA 1
ATOM 858 C C . SER A 1 111 ? -17.110 -8.935 17.375 1.00 97.81 111 SER A C 1
ATOM 860 O O . SER A 1 111 ? -17.490 -10.100 17.485 1.00 97.81 111 SER A O 1
ATOM 862 N N . ARG A 1 112 ? -15.857 -8.619 17.022 1.00 97.56 112 ARG A N 1
ATOM 863 C CA . ARG A 1 112 ? -14.772 -9.563 16.718 1.00 97.56 112 ARG A CA 1
ATOM 864 C C . ARG A 1 112 ? -13.782 -9.734 17.872 1.00 97.56 112 ARG A C 1
ATOM 866 O O . ARG A 1 112 ? -12.818 -10.476 17.734 1.00 97.56 112 ARG A O 1
ATOM 873 N N . GLY A 1 113 ? -13.996 -9.044 18.992 1.00 98.31 113 GLY A N 1
ATOM 874 C CA . GLY A 1 113 ? -13.094 -9.049 20.144 1.00 98.31 113 GLY A CA 1
ATOM 875 C C . GLY A 1 113 ? -11.867 -8.144 19.995 1.00 98.31 113 GLY A C 1
ATOM 876 O O . GLY A 1 113 ? -10.958 -8.230 20.814 1.00 98.31 113 GLY A O 1
ATOM 877 N N . PHE A 1 114 ? -11.826 -7.264 18.990 1.00 98.62 114 PHE A N 1
ATOM 878 C CA . PHE A 1 114 ? -10.666 -6.406 18.701 1.00 98.62 114 PHE A CA 1
ATOM 879 C C . PHE A 1 114 ? -10.692 -5.053 19.417 1.00 98.62 114 PHE A C 1
ATOM 881 O O . PHE A 1 114 ? -9.794 -4.235 19.220 1.00 98.62 114 PHE A O 1
ATOM 888 N N . VAL A 1 115 ? -11.722 -4.787 20.220 1.00 98.50 115 VAL A N 1
ATOM 889 C CA . VAL A 1 115 ? -11.906 -3.524 20.940 1.00 98.50 115 VAL A CA 1
ATOM 890 C C . VAL A 1 115 ? -12.238 -3.808 22.399 1.00 98.50 115 VAL A C 1
ATOM 892 O O . VAL A 1 115 ? -13.083 -4.647 22.697 1.00 98.50 115 VAL A O 1
ATOM 895 N N . THR A 1 116 ? -11.605 -3.057 23.297 1.00 97.88 116 THR A N 1
ATOM 896 C CA . THR A 1 116 ? -11.929 -2.997 24.727 1.00 97.88 116 THR A CA 1
ATOM 897 C C . THR A 1 116 ? -12.112 -1.528 25.100 1.00 97.88 116 THR A C 1
ATOM 899 O O . THR A 1 116 ? -11.284 -0.698 24.735 1.00 97.88 116 THR A O 1
ATOM 902 N N . ASP A 1 117 ? -13.214 -1.187 25.774 1.00 94.81 117 ASP A N 1
ATOM 903 C CA . ASP A 1 117 ? -13.528 0.187 26.208 1.00 94.81 117 ASP A CA 1
ATOM 904 C C . ASP A 1 117 ? -13.432 1.247 25.087 1.00 94.81 117 ASP A C 1
ATOM 906 O O . ASP A 1 117 ? -12.977 2.374 25.287 1.00 94.81 117 ASP A O 1
ATOM 910 N N . GLY A 1 118 ? -13.859 0.881 23.872 1.00 94.06 118 GLY A N 1
ATOM 911 C CA . GLY A 1 118 ? -13.862 1.777 22.708 1.00 94.06 118 GLY A CA 1
ATOM 912 C C . GLY A 1 118 ? -12.480 2.049 22.101 1.00 94.06 118 GLY A C 1
ATOM 913 O O . GLY A 1 118 ? -12.334 2.981 21.309 1.00 94.06 118 GLY A O 1
ATOM 914 N N . VAL A 1 119 ? -11.466 1.259 22.462 1.00 95.06 119 VAL A N 1
ATOM 915 C CA . VAL A 1 119 ? -10.105 1.329 21.916 1.00 95.06 119 VAL A CA 1
ATOM 916 C C . VAL A 1 119 ? -9.699 -0.030 21.350 1.00 95.06 119 VAL A C 1
ATOM 918 O O . VAL A 1 119 ? -9.999 -1.067 21.938 1.00 95.06 119 VAL A O 1
ATOM 921 N N . VAL A 1 120 ? -9.007 -0.033 20.207 1.00 98.12 120 VAL A N 1
ATOM 922 C CA . VAL A 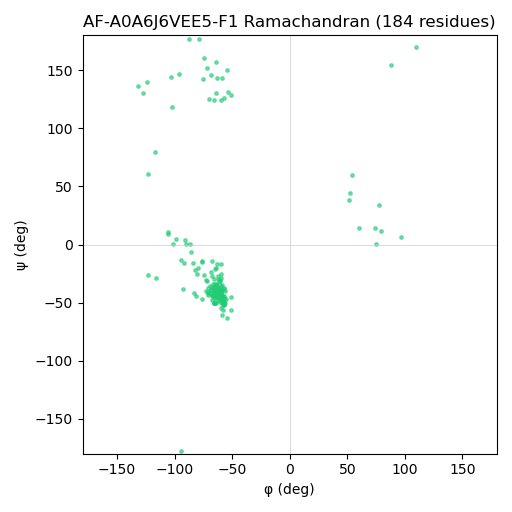1 120 ? -8.436 -1.261 19.632 1.00 98.12 120 VAL A CA 1
ATOM 923 C C . VAL A 1 120 ? -7.456 -1.885 20.628 1.00 98.12 120 VAL A C 1
ATOM 925 O O . VAL A 1 120 ? -6.520 -1.222 21.076 1.00 98.12 120 VAL A O 1
ATOM 928 N N . ASN A 1 121 ? -7.684 -3.149 20.969 1.00 97.69 121 ASN A N 1
ATOM 929 C CA . ASN A 1 121 ? -6.901 -3.901 21.949 1.00 97.69 121 ASN A CA 1
ATOM 930 C C . ASN A 1 121 ? -5.787 -4.732 21.279 1.00 97.69 121 ASN A C 1
ATOM 932 O O . ASN A 1 121 ? -5.617 -4.696 20.058 1.00 97.69 121 ASN A O 1
ATOM 936 N N . ASP A 1 122 ? -5.033 -5.494 22.074 1.00 97.88 122 ASP A N 1
ATOM 937 C CA . ASP A 1 122 ? -3.904 -6.298 21.586 1.00 97.88 122 ASP A CA 1
ATOM 938 C C . ASP A 1 122 ? -4.316 -7.366 20.561 1.00 97.88 122 ASP A C 1
ATOM 940 O O . ASP A 1 122 ? -3.565 -7.620 19.622 1.00 97.88 122 ASP A O 1
ATOM 944 N N . GLU A 1 123 ? -5.524 -7.930 20.658 1.00 98.56 123 GLU A N 1
ATOM 945 C CA . GLU A 1 123 ? -6.040 -8.879 19.659 1.00 98.56 123 GLU A CA 1
ATOM 946 C C . GLU A 1 123 ? -6.309 -8.194 18.313 1.00 98.56 123 GLU A C 1
ATOM 948 O O . GLU A 1 123 ? -5.985 -8.730 17.253 1.00 98.56 123 GLU A O 1
ATOM 953 N N . GLY A 1 124 ? -6.831 -6.963 18.329 1.00 98.38 124 GLY A N 1
ATOM 954 C CA . GLY A 1 124 ? -6.964 -6.157 17.114 1.00 98.38 124 GLY A CA 1
ATOM 955 C C . GLY A 1 124 ? -5.610 -5.810 16.489 1.00 98.38 124 GLY A C 1
ATOM 956 O O . GLY A 1 124 ? -5.449 -5.829 15.267 1.00 98.38 124 GLY A O 1
ATOM 957 N N . VAL A 1 125 ? -4.603 -5.544 17.319 1.00 97.94 125 VAL A N 1
ATOM 958 C CA . VAL A 1 125 ? -3.228 -5.309 16.861 1.00 97.94 125 VAL A CA 1
ATOM 959 C C . VAL A 1 125 ? -2.634 -6.575 16.246 1.00 97.94 125 VAL A C 1
ATOM 961 O O . VAL A 1 125 ? -2.083 -6.504 15.148 1.00 97.94 125 VAL A O 1
ATOM 964 N N . ALA A 1 126 ? -2.794 -7.728 16.897 1.00 98.25 126 ALA A N 1
ATOM 965 C CA . ALA A 1 126 ? -2.344 -9.017 16.383 1.00 98.25 126 ALA A CA 1
ATOM 966 C C . ALA A 1 126 ? -3.019 -9.354 15.043 1.00 98.25 126 ALA A C 1
ATOM 968 O O . ALA A 1 126 ? -2.353 -9.781 14.099 1.00 98.25 126 ALA A O 1
ATOM 969 N N . TYR A 1 127 ? -4.320 -9.074 14.910 1.00 98.25 127 TYR A N 1
ATOM 970 C CA . TYR A 1 127 ? -5.026 -9.186 13.634 1.00 98.25 127 TYR A CA 1
ATOM 971 C C . TYR A 1 127 ? -4.414 -8.282 12.554 1.00 98.25 127 TYR A C 1
ATOM 973 O O . TYR A 1 127 ? -4.213 -8.720 11.418 1.00 98.25 127 TYR A O 1
ATOM 981 N N . ARG A 1 128 ? -4.081 -7.025 12.882 1.00 97.56 128 ARG A N 1
ATOM 982 C CA . ARG A 1 128 ? -3.432 -6.118 11.925 1.00 97.56 128 ARG A CA 1
ATOM 983 C C . ARG A 1 128 ? -2.076 -6.655 11.465 1.00 97.56 128 ARG A C 1
ATOM 985 O O . ARG A 1 128 ? -1.770 -6.587 10.276 1.00 97.56 128 ARG A O 1
ATOM 992 N N . GLU A 1 129 ? -1.281 -7.198 12.375 1.00 96.94 129 GLU A N 1
ATOM 993 C CA . GLU A 1 129 ? 0.008 -7.807 12.043 1.00 96.94 129 GLU A CA 1
ATOM 994 C C . GLU A 1 129 ? -0.146 -9.018 11.127 1.00 96.94 129 GLU A C 1
ATOM 996 O O . GLU A 1 129 ? 0.563 -9.128 10.123 1.00 96.94 129 GLU A O 1
ATOM 1001 N N . ASP A 1 130 ? -1.113 -9.890 11.418 1.00 98.00 130 ASP A N 1
ATOM 1002 C CA . ASP A 1 130 ? -1.418 -11.027 10.557 1.00 98.00 130 ASP A CA 1
ATOM 1003 C C . ASP A 1 130 ? -1.873 -10.581 9.161 1.00 98.00 130 ASP A C 1
ATOM 1005 O O . ASP A 1 130 ? -1.441 -11.134 8.147 1.00 98.00 130 ASP A O 1
ATOM 1009 N N . LEU A 1 131 ? -2.692 -9.533 9.082 1.00 97.75 131 LEU A N 1
ATOM 1010 C CA . LEU A 1 131 ? -3.137 -8.963 7.818 1.00 97.75 131 LEU A CA 1
ATOM 1011 C C . LEU A 1 131 ? -1.973 -8.455 6.957 1.00 97.75 131 LEU A C 1
ATOM 1013 O O . LEU A 1 131 ? -1.937 -8.741 5.756 1.00 97.75 131 LEU A O 1
ATOM 1017 N N . GLU A 1 132 ? -1.015 -7.736 7.542 1.00 96.12 132 GLU A N 1
ATOM 1018 C CA . GLU A 1 132 ? 0.177 -7.276 6.815 1.00 96.12 132 GLU A CA 1
ATOM 1019 C C . GLU A 1 132 ? 1.053 -8.453 6.390 1.00 96.12 132 GLU A C 1
ATOM 1021 O O . GLU A 1 132 ? 1.447 -8.530 5.230 1.00 96.12 132 GLU A O 1
ATOM 1026 N N . ARG A 1 133 ? 1.247 -9.447 7.263 1.00 97.81 133 ARG A N 1
ATOM 1027 C CA . ARG A 1 133 ? 1.981 -10.674 6.928 1.00 97.81 133 ARG A CA 1
ATOM 1028 C C . ARG A 1 133 ? 1.345 -11.423 5.751 1.00 97.81 133 ARG A C 1
ATOM 1030 O O . ARG A 1 133 ? 2.055 -11.845 4.841 1.00 97.81 133 ARG A O 1
ATOM 1037 N N . ARG A 1 134 ? 0.016 -11.592 5.737 1.00 98.06 134 ARG A N 1
ATOM 1038 C CA . ARG A 1 134 ? -0.712 -12.191 4.599 1.00 98.06 134 ARG A CA 1
ATOM 1039 C C . ARG A 1 134 ? -0.547 -11.350 3.334 1.00 98.06 134 ARG A C 1
ATOM 1041 O O . ARG A 1 134 ? -0.349 -11.915 2.261 1.00 98.06 134 ARG A O 1
ATOM 1048 N N . THR A 1 135 ? -0.605 -10.022 3.463 1.00 97.62 135 THR A N 1
ATOM 1049 C CA . THR A 1 135 ? -0.374 -9.098 2.343 1.00 97.62 135 THR A CA 1
ATOM 1050 C C . THR A 1 135 ? 1.017 -9.316 1.759 1.00 97.62 135 THR A C 1
ATOM 1052 O O . THR A 1 135 ? 1.134 -9.518 0.554 1.00 97.62 135 THR A O 1
ATOM 1055 N N . ASP A 1 136 ? 2.055 -9.345 2.590 1.00 97.00 136 ASP A N 1
ATOM 1056 C CA . ASP A 1 136 ? 3.443 -9.482 2.149 1.00 97.00 136 ASP A CA 1
ATOM 1057 C C . ASP A 1 136 ? 3.709 -10.847 1.503 1.00 97.00 136 ASP A C 1
ATOM 1059 O O . ASP A 1 136 ? 4.292 -10.898 0.421 1.00 97.00 136 ASP A O 1
ATOM 1063 N N . VAL A 1 137 ? 3.192 -11.941 2.077 1.00 97.75 137 VAL A N 1
ATOM 1064 C CA . VAL A 1 137 ? 3.284 -13.284 1.469 1.00 97.75 137 VAL A CA 1
ATOM 1065 C C . VAL A 1 137 ? 2.623 -13.323 0.092 1.00 97.75 137 VAL A C 1
ATOM 1067 O O . VAL A 1 137 ? 3.167 -13.911 -0.836 1.00 97.75 137 VAL A O 1
ATOM 1070 N N . LEU A 1 138 ? 1.458 -12.696 -0.079 1.00 96.81 138 LEU A N 1
ATOM 1071 C CA . LEU A 1 138 ? 0.797 -12.653 -1.386 1.00 96.81 138 LEU A CA 1
ATOM 1072 C C . LEU A 1 138 ? 1.490 -11.689 -2.361 1.00 96.81 138 LEU A C 1
ATOM 1074 O O . LEU A 1 138 ? 1.404 -11.884 -3.573 1.00 96.81 138 LEU A O 1
ATOM 1078 N N . CYS A 1 139 ? 2.175 -10.665 -1.848 1.00 96.88 139 CYS A N 1
ATOM 1079 C CA . CYS A 1 139 ? 2.811 -9.608 -2.634 1.00 96.88 139 CYS A CA 1
ATOM 1080 C C . CYS A 1 139 ? 4.308 -9.787 -2.864 1.00 96.88 139 CYS A C 1
ATOM 1082 O O . CYS A 1 139 ? 4.917 -8.942 -3.517 1.00 96.88 139 CYS A O 1
ATOM 1084 N N . GLU A 1 140 ? 4.897 -10.898 -2.431 1.00 97.06 140 GLU A N 1
ATOM 1085 C CA . GLU A 1 140 ? 6.276 -11.242 -2.781 1.00 97.06 140 GLU A CA 1
ATOM 1086 C C . GLU A 1 140 ? 6.436 -11.588 -4.273 1.00 97.06 140 GLU A C 1
ATOM 1088 O O . GLU A 1 140 ? 7.529 -11.468 -4.817 1.00 97.06 140 GLU A O 1
ATOM 1093 N N . ILE A 1 141 ? 5.35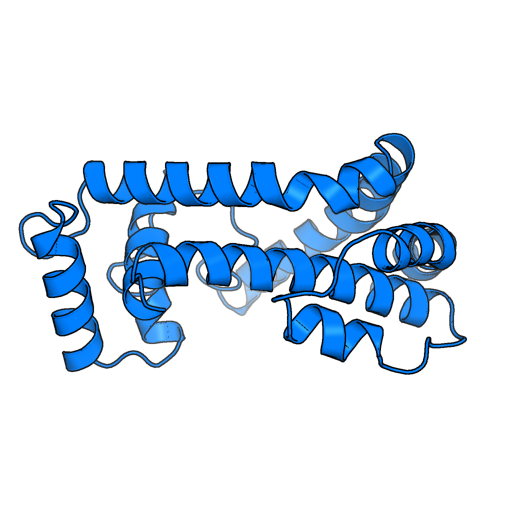7 -12.007 -4.948 1.00 97.31 141 ILE A N 1
ATOM 1094 C CA . ILE A 1 141 ? 5.361 -12.488 -6.340 1.00 97.31 141 ILE A CA 1
ATOM 1095 C C . ILE A 1 141 ? 6.069 -11.518 -7.306 1.00 97.31 141 ILE A C 1
ATOM 1097 O O . ILE A 1 141 ? 7.019 -11.953 -7.963 1.00 97.31 141 ILE A O 1
ATOM 1101 N N . PRO A 1 142 ? 5.684 -10.227 -7.412 1.00 97.94 142 PRO A N 1
ATOM 1102 C CA . PRO A 1 142 ? 6.402 -9.282 -8.267 1.00 97.94 142 PRO A CA 1
ATOM 1103 C C . PRO A 1 142 ? 7.890 -9.173 -7.910 1.00 97.94 142 PRO A C 1
ATOM 1105 O O . PRO A 1 142 ? 8.724 -9.124 -8.806 1.00 97.94 142 PRO A O 1
ATOM 1108 N N . TRP A 1 143 ? 8.254 -9.217 -6.629 1.00 98.00 143 TRP A N 1
ATOM 1109 C CA . TRP A 1 143 ? 9.653 -9.122 -6.197 1.00 98.00 143 TRP A CA 1
ATOM 1110 C C . TRP A 1 143 ? 10.462 -10.383 -6.516 1.00 98.00 143 TRP A C 1
ATOM 1112 O O . TRP A 1 143 ? 11.642 -10.288 -6.843 1.00 98.00 143 TRP A O 1
ATOM 1122 N N . ARG A 1 144 ? 9.829 -11.564 -6.515 1.00 97.75 144 ARG A N 1
ATOM 1123 C CA . ARG A 1 144 ? 10.446 -12.806 -7.007 1.00 97.75 144 ARG A CA 1
ATOM 1124 C C . ARG A 1 144 ? 10.732 -12.743 -8.508 1.00 97.75 144 ARG A C 1
ATOM 1126 O O . ARG A 1 144 ? 11.767 -13.245 -8.934 1.00 97.75 144 ARG A O 1
ATOM 1133 N N . HIS A 1 145 ? 9.843 -12.129 -9.290 1.00 98.00 145 HIS A N 1
ATOM 1134 C CA . HIS A 1 145 ? 10.064 -11.902 -10.721 1.00 98.00 145 HIS A CA 1
ATOM 1135 C C . HIS A 1 145 ? 11.135 -10.840 -10.984 1.00 98.00 145 HIS A C 1
ATOM 1137 O O . HIS A 1 145 ? 11.991 -11.051 -11.838 1.00 98.00 145 HIS A O 1
ATOM 1143 N N . PHE A 1 146 ? 11.108 -9.733 -10.238 1.00 98.50 146 PHE A N 1
ATOM 1144 C CA . PHE A 1 146 ? 12.084 -8.652 -10.369 1.00 98.50 146 PHE A CA 1
ATOM 1145 C C . PHE A 1 146 ? 13.488 -9.096 -9.939 1.00 98.50 146 PHE A C 1
ATOM 1147 O O . PHE A 1 146 ? 14.484 -8.700 -10.539 1.00 98.50 146 PHE A O 1
ATOM 1154 N N . GLY A 1 147 ? 13.560 -9.978 -8.940 1.00 98.44 147 GLY A N 1
ATOM 1155 C CA . GLY A 1 147 ? 14.786 -10.592 -8.453 1.00 98.44 147 GLY A CA 1
ATOM 1156 C C . GLY A 1 147 ? 15.481 -9.771 -7.368 1.00 98.44 147 GLY A C 1
ATOM 1157 O O . GLY A 1 147 ? 15.356 -8.548 -7.284 1.00 98.44 147 GLY A O 1
ATOM 1158 N N . GLU A 1 148 ? 16.250 -10.460 -6.525 1.00 98.06 148 GLU A N 1
ATOM 1159 C CA . GLU A 1 148 ? 16.950 -9.861 -5.381 1.00 98.06 148 GLU A CA 1
ATOM 1160 C C . GLU A 1 148 ? 17.956 -8.788 -5.810 1.00 98.06 148 GLU A C 1
ATOM 1162 O O . GLU A 1 148 ? 17.976 -7.701 -5.238 1.00 98.06 148 GLU A O 1
ATOM 1167 N N . LYS A 1 149 ? 18.746 -9.056 -6.859 1.00 98.31 149 LYS A N 1
ATOM 1168 C CA . LYS A 1 149 ? 19.744 -8.108 -7.373 1.00 98.31 149 LYS A CA 1
ATOM 1169 C C . LYS A 1 149 ? 19.102 -6.775 -7.769 1.00 98.31 149 LYS A C 1
ATOM 1171 O O . LYS A 1 149 ? 19.546 -5.728 -7.307 1.00 98.31 149 LYS A O 1
ATOM 1176 N N . ASN A 1 150 ? 18.059 -6.824 -8.596 1.00 98.31 150 ASN A N 1
ATOM 1177 C CA . ASN A 1 150 ? 17.388 -5.620 -9.080 1.00 98.31 150 ASN A CA 1
ATOM 1178 C C . ASN A 1 150 ? 16.627 -4.924 -7.947 1.00 98.31 150 ASN A C 1
ATOM 1180 O O . ASN A 1 150 ? 16.621 -3.698 -7.880 1.00 98.31 150 ASN A O 1
ATOM 1184 N N . THR A 1 151 ? 16.039 -5.688 -7.018 1.00 98.38 151 THR A N 1
ATOM 1185 C CA . THR A 1 151 ? 15.441 -5.135 -5.794 1.00 98.38 151 THR A CA 1
ATOM 1186 C C . THR A 1 151 ? 16.479 -4.353 -4.983 1.00 98.38 151 THR A C 1
ATOM 1188 O O . THR A 1 151 ? 16.224 -3.210 -4.619 1.00 98.38 151 THR A O 1
ATOM 1191 N N . GLY A 1 152 ? 17.669 -4.914 -4.754 1.00 98.38 152 GLY A N 1
ATOM 1192 C CA . GLY A 1 152 ? 18.756 -4.229 -4.049 1.00 98.38 152 GLY A CA 1
ATOM 1193 C C . GLY A 1 152 ? 19.235 -2.965 -4.767 1.00 98.38 152 GLY A C 1
ATOM 1194 O O . GLY A 1 152 ? 19.446 -1.933 -4.130 1.00 98.38 152 GLY A O 1
ATOM 1195 N N . GLU A 1 153 ? 19.348 -3.011 -6.096 1.00 98.31 153 GLU A N 1
ATOM 1196 C CA . GLU A 1 153 ? 19.686 -1.838 -6.908 1.00 98.31 153 GLU A CA 1
ATOM 1197 C C . GLU A 1 153 ? 18.617 -0.742 -6.785 1.00 98.31 153 GLU A C 1
ATOM 1199 O O . GLU A 1 153 ? 18.948 0.404 -6.476 1.00 98.31 153 GLU A O 1
ATOM 1204 N N . LEU A 1 154 ? 17.335 -1.096 -6.916 1.00 98.06 154 LEU A N 1
ATOM 1205 C CA . LEU A 1 154 ? 16.213 -0.171 -6.752 1.00 98.06 154 LEU A CA 1
ATOM 1206 C C . LEU A 1 154 ? 16.221 0.507 -5.373 1.00 98.06 154 LEU A C 1
ATOM 1208 O O . LEU A 1 154 ? 16.076 1.729 -5.292 1.00 98.06 154 LEU A O 1
ATOM 1212 N N . LEU A 1 155 ? 16.416 -0.265 -4.300 1.00 97.38 155 LEU A N 1
ATOM 1213 C CA . LEU A 1 155 ? 16.489 0.267 -2.936 1.00 97.38 155 LEU A CA 1
ATOM 1214 C C . LEU A 1 155 ? 17.665 1.236 -2.779 1.00 97.38 155 LEU A C 1
ATOM 1216 O O . LEU A 1 155 ? 17.471 2.352 -2.300 1.00 97.38 155 LEU A O 1
ATOM 1220 N N . SER A 1 156 ? 18.845 0.884 -3.300 1.00 97.31 156 SER A N 1
ATOM 1221 C CA . SER A 1 156 ? 20.028 1.756 -3.251 1.00 97.31 156 SER A CA 1
ATOM 1222 C C . SER A 1 156 ? 19.822 3.112 -3.944 1.00 97.31 156 SER A C 1
ATOM 1224 O O . SER A 1 156 ? 20.425 4.113 -3.552 1.00 97.31 156 SER A O 1
ATOM 1226 N N . ILE A 1 157 ? 18.946 3.162 -4.955 1.00 97.00 157 ILE A N 1
ATOM 1227 C CA . ILE A 1 157 ? 18.600 4.384 -5.686 1.00 97.00 157 ILE A CA 1
ATOM 1228 C C . ILE A 1 157 ? 17.558 5.209 -4.9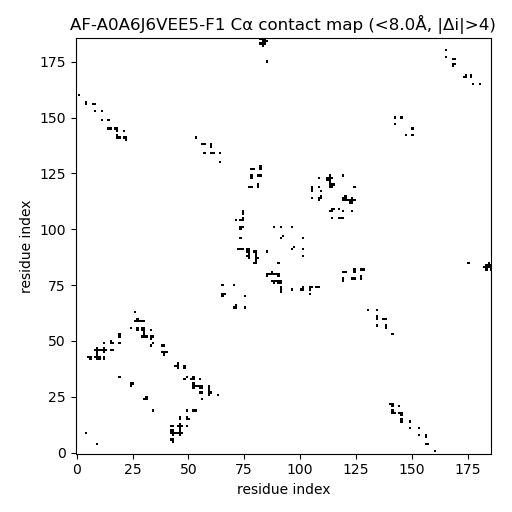15 1.00 97.00 157 ILE A C 1
ATOM 1230 O O . ILE A 1 157 ? 17.673 6.437 -4.842 1.00 97.00 157 ILE A O 1
ATOM 1234 N N . LEU A 1 158 ? 16.520 4.558 -4.375 1.00 94.94 158 LEU A N 1
ATOM 1235 C CA . LEU A 1 158 ? 15.333 5.235 -3.847 1.00 94.94 158 LEU A CA 1
ATOM 1236 C C . LEU A 1 158 ? 15.398 5.552 -2.348 1.00 94.94 158 LEU A C 1
ATOM 1238 O O . LEU A 1 158 ? 14.939 6.630 -1.963 1.00 94.94 158 LEU A O 1
ATOM 1242 N N . GLU A 1 159 ? 15.962 4.681 -1.505 1.00 93.31 159 GLU A N 1
ATOM 1243 C CA . GLU A 1 159 ? 15.965 4.856 -0.041 1.00 93.31 159 GLU A CA 1
ATOM 1244 C C . GLU A 1 159 ? 16.603 6.184 0.407 1.00 93.31 159 GLU A C 1
ATOM 1246 O O . GLU A 1 159 ? 15.924 6.946 1.105 1.00 93.31 159 GLU A O 1
ATOM 1251 N N . PRO A 1 160 ? 17.810 6.577 -0.068 1.00 92.75 160 PRO A N 1
ATOM 1252 C CA . PRO A 1 160 ? 18.442 7.826 0.376 1.00 92.75 160 PRO A CA 1
ATOM 1253 C C . PRO A 1 160 ? 17.617 9.073 0.029 1.00 92.75 160 PRO A C 1
ATOM 1255 O O . PRO A 1 160 ? 17.706 10.124 0.668 1.00 92.75 160 PRO A O 1
ATOM 1258 N N . VAL A 1 161 ? 16.819 8.982 -1.035 1.00 93.44 161 VAL A N 1
ATOM 1259 C CA . VAL A 1 161 ? 15.939 10.060 -1.479 1.00 93.44 161 VAL A CA 1
ATOM 1260 C C . VAL A 1 161 ? 14.628 10.069 -0.703 1.00 93.44 161 VAL A C 1
ATOM 1262 O O . VAL A 1 161 ? 14.164 11.151 -0.330 1.00 93.44 161 VAL A O 1
ATOM 1265 N N . GLY A 1 162 ? 14.052 8.893 -0.452 1.00 91.56 162 GLY A N 1
ATOM 1266 C CA . GLY A 1 162 ? 12.846 8.725 0.351 1.00 91.56 162 GLY A CA 1
ATOM 1267 C C . GLY A 1 162 ? 13.022 9.319 1.743 1.00 91.56 162 GLY A C 1
ATOM 1268 O O . GLY A 1 162 ? 12.237 10.180 2.140 1.00 91.56 162 GLY A O 1
ATOM 1269 N N . GLU A 1 163 ? 14.106 8.965 2.432 1.00 90.38 163 GLU A N 1
ATOM 1270 C CA . GLU A 1 163 ? 14.430 9.493 3.763 1.00 90.38 163 GLU A CA 1
ATOM 1271 C C . GLU A 1 163 ? 14.527 11.021 3.775 1.00 90.38 163 GLU A C 1
ATOM 1273 O O . GLU A 1 163 ? 13.936 11.685 4.628 1.00 90.38 163 GLU A O 1
ATOM 1278 N N . ARG A 1 164 ? 15.199 11.608 2.777 1.00 93.62 164 ARG A N 1
ATOM 1279 C CA . ARG A 1 164 ? 15.318 13.067 2.659 1.00 93.62 164 ARG A CA 1
ATOM 1280 C C . ARG A 1 164 ? 13.960 13.752 2.496 1.00 93.62 164 ARG A C 1
ATOM 1282 O O . ARG A 1 164 ? 13.752 14.830 3.052 1.00 93.62 164 ARG A O 1
ATOM 1289 N N . TYR A 1 165 ? 13.036 13.160 1.741 1.00 93.31 165 TYR A N 1
ATOM 1290 C CA . TYR A 1 165 ? 11.688 13.713 1.585 1.00 93.31 165 TYR A CA 1
ATOM 1291 C C . TYR A 1 165 ? 10.834 13.545 2.840 1.00 93.31 165 TYR A C 1
ATOM 1293 O O . TYR A 1 165 ? 10.141 14.482 3.228 1.00 93.31 165 TYR A O 1
ATOM 1301 N N . VAL A 1 166 ? 10.922 12.397 3.507 1.00 92.31 166 VAL A N 1
ATOM 1302 C CA . VAL A 1 166 ? 10.261 12.143 4.794 1.00 92.31 166 VAL A CA 1
ATOM 1303 C C . VAL A 1 166 ? 10.739 13.146 5.853 1.00 92.31 166 VAL A C 1
ATOM 1305 O O . VAL A 1 166 ? 9.921 13.708 6.585 1.00 92.31 166 VAL A O 1
ATOM 1308 N N . GLN A 1 167 ? 12.039 13.448 5.881 1.00 92.19 167 GLN A N 1
ATOM 1309 C CA . GLN A 1 167 ? 12.608 14.467 6.760 1.00 92.19 167 GLN A CA 1
ATOM 1310 C C . GLN A 1 167 ? 12.100 15.874 6.425 1.00 92.19 167 GLN A C 1
ATOM 1312 O O . GLN A 1 167 ? 11.684 16.610 7.316 1.00 92.19 167 GLN A O 1
ATOM 1317 N N . HIS A 1 168 ? 12.041 16.233 5.143 1.00 93.75 168 HIS A N 1
ATOM 1318 C CA . HIS A 1 168 ? 11.474 17.517 4.737 1.00 93.75 168 HIS A CA 1
ATOM 1319 C C . HIS A 1 168 ? 9.999 17.662 5.158 1.00 93.75 168 HIS A C 1
ATOM 1321 O O . HIS A 1 168 ? 9.570 18.735 5.578 1.00 93.75 168 HIS A O 1
ATOM 1327 N N . ILE A 1 169 ? 9.215 16.581 5.107 1.00 94.12 169 ILE A N 1
ATOM 1328 C CA . ILE A 1 169 ? 7.825 16.576 5.590 1.00 94.12 169 ILE A CA 1
ATOM 1329 C C . ILE A 1 169 ? 7.769 16.793 7.105 1.00 94.12 169 ILE A C 1
ATOM 1331 O O . ILE A 1 169 ? 6.914 17.546 7.567 1.00 94.12 169 ILE A O 1
ATOM 1335 N N . ASN A 1 170 ? 8.686 16.202 7.877 1.00 91.75 170 ASN A N 1
ATOM 1336 C CA . ASN A 1 170 ? 8.765 16.454 9.322 1.00 91.75 170 ASN A CA 1
ATOM 1337 C C . ASN A 1 170 ? 8.946 17.936 9.634 1.00 91.75 170 ASN A C 1
ATOM 1339 O O . ASN A 1 170 ? 8.252 18.470 10.492 1.00 91.75 170 ASN A O 1
ATOM 1343 N N . GLU A 1 171 ? 9.851 18.591 8.913 1.00 94.62 171 GLU A N 1
ATOM 1344 C CA . GLU A 1 171 ? 10.200 19.995 9.130 1.00 94.62 171 GLU A CA 1
ATOM 1345 C C . GLU A 1 171 ? 9.058 20.959 8.781 1.00 94.62 171 GLU A C 1
ATOM 1347 O O . GLU A 1 171 ? 8.987 22.043 9.353 1.00 94.62 171 GLU A O 1
ATOM 1352 N N . ASN A 1 172 ? 8.166 20.580 7.856 1.00 95.31 172 ASN A N 1
ATOM 1353 C CA . ASN A 1 172 ? 7.193 21.509 7.266 1.00 95.31 172 ASN A CA 1
ATOM 1354 C C . ASN A 1 172 ? 5.724 21.178 7.562 1.00 95.31 172 ASN A C 1
ATOM 1356 O O . ASN A 1 172 ? 4.892 22.081 7.578 1.00 95.31 172 ASN A O 1
ATOM 1360 N N . ALA A 1 173 ? 5.384 19.906 7.770 1.00 92.00 173 ALA A N 1
ATOM 1361 C CA . ALA A 1 173 ? 4.005 19.449 7.964 1.00 92.00 173 ALA A CA 1
ATOM 1362 C C . ALA A 1 173 ? 3.802 18.699 9.290 1.00 92.00 173 ALA A C 1
ATOM 1364 O O . ALA A 1 173 ? 2.693 18.689 9.825 1.00 92.00 173 ALA A O 1
ATOM 1365 N N . GLY A 1 174 ? 4.861 18.087 9.825 1.00 89.44 174 GLY A N 1
ATOM 1366 C CA . GLY A 1 174 ? 4.846 17.331 11.074 1.00 89.44 174 GLY A CA 1
ATOM 1367 C C . GLY A 1 174 ? 4.993 15.820 10.885 1.00 89.44 174 GLY A C 1
ATOM 1368 O O . GLY A 1 174 ? 4.929 15.274 9.781 1.00 89.44 174 GLY A O 1
ATOM 1369 N N . ASP A 1 175 ? 5.190 15.134 12.004 1.00 87.31 175 ASP A N 1
ATOM 1370 C CA . ASP A 1 175 ? 5.540 13.712 12.100 1.00 87.31 175 ASP A CA 1
ATOM 1371 C C . ASP A 1 175 ? 4.370 12.747 11.837 1.00 87.31 175 ASP A C 1
ATOM 1373 O O . ASP A 1 175 ? 4.580 11.551 11.623 1.00 87.31 175 ASP A O 1
ATOM 1377 N N . ASN A 1 176 ? 3.134 13.255 11.844 1.00 87.12 176 ASN A N 1
ATOM 1378 C CA . ASN A 1 176 ? 1.940 12.475 11.528 1.00 87.12 176 ASN A CA 1
ATOM 1379 C C . ASN A 1 176 ? 1.726 12.310 10.010 1.00 87.12 176 ASN A C 1
ATOM 1381 O O . ASN A 1 176 ? 1.135 11.325 9.580 1.00 87.12 176 ASN A O 1
ATOM 1385 N N . TRP A 1 177 ? 2.232 13.219 9.168 1.00 88.12 177 TRP A N 1
ATOM 1386 C CA . TRP A 1 177 ? 2.016 13.160 7.715 1.00 88.12 177 TRP A CA 1
ATOM 1387 C C . TRP A 1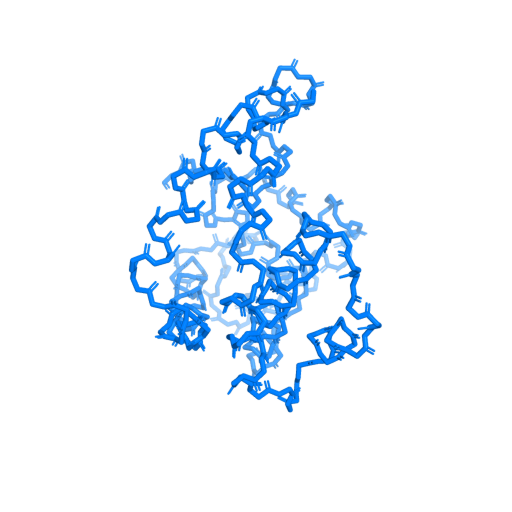 177 ? 2.791 12.029 7.035 1.00 88.12 177 TRP A C 1
ATOM 1389 O O . TRP A 1 177 ? 3.874 11.661 7.482 1.00 88.12 177 TRP A O 1
ATOM 1399 N N . MET A 1 178 ? 2.261 11.521 5.915 1.00 86.62 178 MET A N 1
ATOM 1400 C CA . MET A 1 178 ? 2.769 10.341 5.189 1.00 86.62 178 MET A CA 1
ATOM 1401 C C . MET A 1 178 ? 2.911 9.092 6.073 1.00 86.62 178 MET A C 1
ATOM 1403 O O . MET A 1 178 ? 4.006 8.542 6.183 1.00 86.62 178 MET A O 1
ATOM 1407 N N . PRO A 1 179 ? 1.819 8.606 6.689 1.00 84.62 179 PRO A N 1
ATOM 1408 C CA . PRO A 1 179 ? 1.890 7.540 7.685 1.00 84.62 179 PRO A CA 1
ATOM 1409 C C . PRO A 1 179 ? 2.469 6.221 7.162 1.00 84.62 179 PRO A C 1
ATOM 1411 O O . PRO A 1 179 ? 3.175 5.524 7.880 1.00 84.62 179 PRO A O 1
ATOM 1414 N N . ALA A 1 180 ? 2.262 5.925 5.877 1.00 80.00 180 ALA A N 1
ATOM 1415 C CA . ALA A 1 180 ? 2.819 4.740 5.227 1.00 80.00 180 ALA A CA 1
ATOM 1416 C C . ALA A 1 180 ? 4.357 4.760 5.090 1.00 80.00 180 ALA A C 1
ATOM 1418 O O . ALA A 1 180 ? 4.946 3.728 4.794 1.00 80.00 180 ALA A O 1
ATOM 1419 N N . ALA A 1 181 ? 5.003 5.916 5.279 1.00 85.75 181 ALA A N 1
ATOM 1420 C CA . ALA A 1 181 ? 6.452 6.086 5.170 1.00 85.75 181 ALA A CA 1
ATOM 1421 C C . ALA A 1 181 ? 7.140 6.238 6.540 1.00 85.75 181 ALA A C 1
ATOM 1423 O O . ALA A 1 181 ? 8.296 6.658 6.604 1.00 85.75 181 ALA A O 1
ATOM 1424 N N . ARG A 1 182 ? 6.426 5.982 7.646 1.00 85.75 182 ARG A N 1
ATOM 1425 C CA . ARG A 1 182 ? 6.945 6.182 9.005 1.00 85.75 182 ARG A CA 1
ATOM 1426 C C . ARG A 1 182 ? 7.343 4.861 9.657 1.00 85.75 182 ARG A C 1
ATOM 1428 O O . ARG A 1 182 ? 6.650 3.863 9.459 1.00 85.75 182 ARG A O 1
ATOM 1435 N N . PRO A 1 183 ? 8.412 4.847 10.475 1.00 85.44 183 PRO A N 1
ATOM 1436 C CA . PRO A 1 183 ? 8.637 3.740 11.391 1.00 85.44 183 PRO A CA 1
ATOM 1437 C C . PRO A 1 183 ? 7.498 3.681 12.418 1.00 85.44 183 PRO A C 1
ATOM 1439 O O . PRO A 1 183 ? 6.830 4.685 12.690 1.00 85.44 183 PRO A O 1
ATOM 1442 N N . ARG A 1 184 ? 7.288 2.503 13.007 1.00 83.50 184 ARG A N 1
ATOM 1443 C CA . ARG A 1 184 ? 6.336 2.347 14.114 1.00 83.50 184 ARG A CA 1
ATOM 1444 C C . ARG A 1 184 ? 6.801 3.180 15.311 1.00 83.50 184 ARG A C 1
ATOM 1446 O O . ARG A 1 184 ? 8.000 3.280 15.566 1.00 83.50 184 ARG A O 1
ATOM 1453 N N . ARG A 1 185 ? 5.859 3.777 16.045 1.00 82.69 185 ARG A N 1
ATOM 1454 C CA . ARG A 1 185 ? 6.145 4.545 17.275 1.00 82.69 185 ARG A CA 1
ATOM 1455 C C . ARG A 1 185 ? 6.217 3.663 18.521 1.00 82.69 185 ARG A C 1
ATOM 1457 O O . ARG A 1 185 ? 6.542 4.159 19.596 1.00 82.69 185 ARG A O 1
ATOM 1464 N N . ARG A 1 186 ? 5.884 2.384 18.364 1.00 66.38 186 ARG A N 1
ATOM 1465 C CA . ARG A 1 186 ? 5.846 1.352 19.392 1.00 66.38 186 ARG A CA 1
ATOM 1466 C C . ARG A 1 186 ? 6.371 0.039 18.831 1.00 66.38 186 ARG A C 1
ATOM 1468 O O . ARG A 1 186 ? 6.184 -0.178 17.608 1.00 66.38 186 ARG A O 1
#

Solvent-accessible surface area (backbone atoms only — not comparable to full-atom values): 10143 Å² total; per-residue (Å²): 139,66,74,84,38,43,66,67,49,17,69,43,20,66,56,38,40,55,22,57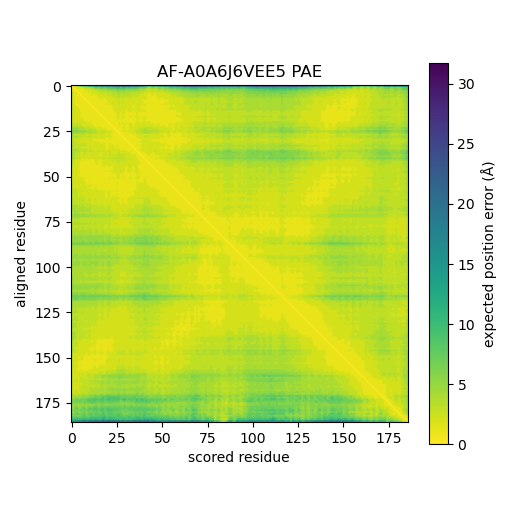,69,7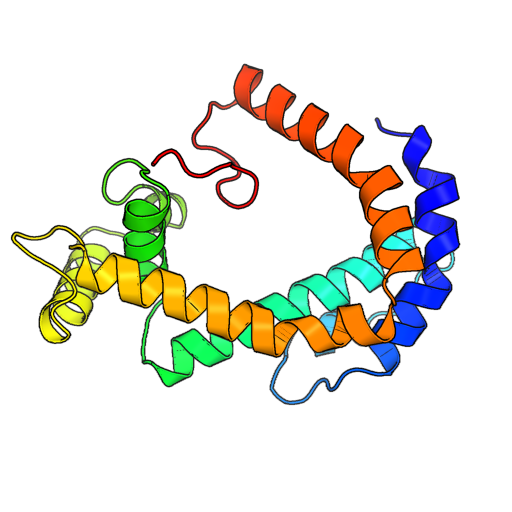3,52,84,47,82,88,18,65,64,19,42,53,55,64,67,49,84,78,52,87,52,45,44,58,25,20,52,51,29,51,47,25,53,51,30,42,44,50,32,50,44,50,50,52,30,56,75,69,73,47,52,74,49,37,53,19,43,36,44,19,53,55,36,58,51,60,87,60,44,54,24,44,78,73,68,51,50,74,68,54,49,50,54,30,48,50,58,38,34,78,71,62,18,36,53,97,92,37,70,34,71,60,26,35,52,48,44,52,51,51,51,52,54,37,49,67,70,48,42,57,54,52,65,64,47,28,71,68,53,50,52,52,52,45,72,57,44,49,74,54,50,53,53,51,55,52,52,38,41,78,74,77,32,83,73,61,66,64,94,79,53,80,63,75,102